Protein 3FDQ (pdb70)

InterPro domains:
  IPR021009 Motility repressor MogR, DNA-binding domain [PF12181] (9-151)
  IPR038245 MogR, DNA-binding domain superfamily [G3DSA:1.20.120.1030] (1-125)

Sequence (280 aa):
SEIRKLLQEIKKQVDNPGNSSTTEIKKMASEAGIDEQTAEEIYHLLTEFYQAVEEHGGIEKYMHSNISWLKIELELLSACYQIAILEDMKVLDISEMLSLNDLRIFPKTPSQLQNTYYKLKKELIQVEDIPKNKPGRKRKSEIRKLLQEIKKQVDNPGNSSTTEIKKMASEAGIDEQTAEEIYHLLTEFYQAVEEHGGIEKYMHSNISWLKIELELLSACYQIAILEDMKVLDISEMLSLNDLRIFPKTPSQLQNTYYKLKKELIQVEDIPKNKPGRKRK

Solvent-accessible surface area: 17222 Å² total; per-residue (Å²): 105,84,2,93,109,0,1,82,39,0,38,133,22,17,86,120,86,47,166,54,2,49,83,78,0,103,130,59,0,61,139,39,66,5,82,70,147,42,0,33,88,2,19,89,19,0,38,81,0,42,106,17,6,120,147,69,55,12,85,69,93,2,71,71,34,96,38,31,11,8,97,24,0,0,59,0,0,29,15,0,0,112,7,0,71,138,41,133,38,142,42,130,64,0,1,72,5,0,0,41,99,50,10,128,3,0,11,12,54,34,72,85,0,44,92,11,18,99,97,24,127,149,136,101,32,98,68,87,72,27,72,76,126,168,132,59,243,178,223,237,107,82,2,92,110,0,1,81,42,0,38,134,23,16,86,121,88,48,166,57,2,48,84,78,0,103,128,58,0,61,137,37,66,6,81,68,148,42,0,34,89,3,19,89,19,0,39,79,0,40,104,17,6,119,147,66,54,12,86,68,94,2,71,71,33,96,37,31,11,7,96,23,0,0,61,0,0,30,15,0,0,112,8,0,70,139,40,132,40,142,42,132,64,0,2,74,5,0,0,44,98,51,12,126,3,0,11,12,56,36,70,84,0,45,93,12,18,98,95,23,126,148,137,103,33,98,67,86,72,29,70,74,129,172,130,59,244,180,221,238

Nearest PDB structures (foldseek):
  3fdq-assembly1_B  TM=1.007E+00  e=2.618E-21  Listeria monocytogenes
  7x9s-assembly3_F  TM=9.821E-01  e=3.877E-17  Listeria monocytogenes
  7x9s-assembly1_B  TM=9.721E-01  e=9.520E-16  Listeria monocytogenes
  7x9s-assembly2_D  TM=9.237E-01  e=1.029E-11  Listeria monocytogenes
  3fdq-assembly1_B  TM=1.007E+00  e=2.618E-21  Listeria monocytogenes

B-factor: mean 32.24, std 8.76, range [19.08, 63.53]

Organism: Listeria monocytogenes serovar 1/2a (strain ATCC BAA-679 / EGD-e) (NCBI:txid169963)

CATH classification: 1.20.120.1030

Foldseek 3Di:
DCLLVLVLLLVVCLVPPDPCSLVVSLVVCVVVVADSVLSVVLSVLLNVVQVVCVVCVHDVSVVPDQWLAALSRVVNLVSQVVSVVVVVDDLLVSLCSCEPNHSCSDPDHSCSSSVVVVCDVVVVDDSHTHGNDDDDDDDD/DCLLVLVLLLVVCLVPPDPCSLVVSLVVCVVVVADSVLSVVLSVLLNVVQVVCVVCVHDVSVVPDQWLAALSRVVNLVSQVVSVVVVVDDLLVSLCSCEPNHSCSDPDHSCSSSVVVVCDVVVVDDSHTHGNDDDDDDDD

Radius of gyration: 25.32 Å; Cα contacts (8 Å, |Δi|>4): 293; chains: 2; bounding box: 40×78×41 Å

Secondary structure (DSSP, 8-state):
--HHHHHHHHHHHHHS--TTHHHHHHHHHHHHT--HHHHHHHHHHHHHHHHHHHHTT-HHHHHTSSEEE-HHHHHHHHHHHHHHHHTT--HHHHHHHHSTTTT-SSSS-HHHHHHHHHHHHTTSS-SS-EE----SPPP-/--HHHHHHHHHHHHHS--TTHHHHHHHHHHHHT--HHHHHHHHHHHHHHHHHHHHTT-HHHHHTSSEEE-HHHHHHHHHHHHHHHHTT--HHHHHHHHSTTTT-SSSS-HHHHHHHHHHHHTTSS-SS-EE----SPPP-

Structure (mmCIF, N/CA/C/O backbone):
data_3FDQ
#
_entry.id   3FDQ
#
_cell.length_a   48.344
_cell.length_b   93.597
_cell.length_c   60.768
_cell.angle_alpha   90.00
_cell.angle_beta   113.41
_cell.angle_gamma   90.00
#
_symmetry.space_group_name_H-M   'P 1 21 1'
#
loop_
_entity.id
_entity.type
_entity.pdbx_description
1 polymer 'Motility gene repressor mogR'
2 polymer "5'-D(*AP*TP*TP*TP*TP*TP*TP*AP*AP*AP*AP*AP*AP*AP*T)-3'"
3 polymer "5'-D(*TP*AP*TP*TP*TP*TP*TP*TP*TP*AP*AP*AP*AP*AP*A)-3'"
4 water water
#
loop_
_atom_site.group_PDB
_atom_site.id
_atom_site.type_symbol
_atom_site.label_atom_id
_atom_site.label_alt_id
_atom_site.label_comp_id
_atom_site.label_asym_id
_atom_site.label_entity_id
_atom_site.label_seq_id
_atom_site.pdbx_PDB_ins_code
_atom_site.Cartn_x
_atom_site.Cartn_y
_atom_site.Cartn_z
_atom_site.occupancy
_atom_site.B_iso_or_equiv
_atom_site.auth_seq_id
_atom_site.auth_comp_id
_atom_site.auth_asym_id
_atom_site.auth_atom_id
_atom_site.pdbx_PDB_model_num
ATOM 1 N N . SER A 1 4 ? -4.032 -10.441 -19.358 1.00 43.69 4 SER A N 1
ATOM 2 C CA . SER A 1 4 ? -5.101 -9.717 -20.104 1.00 43.10 4 SER A CA 1
ATOM 3 C C . SER A 1 4 ? -4.561 -9.061 -21.374 1.00 41.35 4 SER A C 1
ATOM 4 O O . SER A 1 4 ? -3.386 -8.710 -21.457 1.00 42.31 4 SER A O 1
ATOM 7 N N . GLU A 1 5 ? -5.426 -8.911 -22.370 1.00 38.51 5 GLU A N 1
ATOM 8 C CA . GLU A 1 5 ? -5.036 -8.281 -23.621 0.50 34.56 5 GLU A CA 1
ATOM 9 C C . GLU A 1 5 ? -5.762 -6.953 -23.785 1.00 31.72 5 GLU A C 1
ATOM 10 O O . GLU A 1 5 ? -5.911 -6.454 -24.898 1.00 29.44 5 GLU A O 1
ATOM 16 N N . ILE A 1 6 ? -6.200 -6.373 -22.670 1.00 29.48 6 ILE A N 1
ATOM 17 C CA . ILE A 1 6 ? -6.921 -5.111 -22.732 1.00 27.19 6 ILE A CA 1
ATOM 18 C C . ILE A 1 6 ? -6.077 -3.977 -23.305 1.00 25.84 6 ILE A C 1
ATOM 19 O O . ILE A 1 6 ? -6.590 -3.138 -24.042 1.00 24.04 6 ILE A O 1
ATOM 24 N N . ARG A 1 7 ? -4.783 -3.945 -22.992 1.00 25.71 7 ARG A N 1
ATOM 25 C CA . ARG A 1 7 ? -3.940 -2.884 -23.537 1.00 25.47 7 ARG A CA 1
ATOM 26 C C . ARG A 1 7 ? -3.857 -2.964 -25.059 1.00 24.52 7 ARG A C 1
ATOM 27 O O . ARG A 1 7 ? -4.018 -1.959 -25.748 1.00 24.76 7 ARG A O 1
ATOM 35 N N . LYS A 1 8 ? -3.597 -4.152 -25.595 1.00 25.60 8 LYS A N 1
ATOM 36 C CA . LYS A 1 8 ? -3.507 -4.268 -27.045 1.00 25.57 8 LYS A CA 1
ATOM 37 C C . LYS A 1 8 ? -4.855 -3.995 -27.715 1.00 25.36 8 LYS A C 1
ATOM 38 O O . LYS A 1 8 ? -4.896 -3.471 -28.828 1.00 25.13 8 LYS A O 1
ATOM 44 N N . LEU A 1 9 ? -5.955 -4.316 -27.037 1.00 24.16 9 LEU A N 1
ATOM 45 C CA . LEU A 1 9 ? -7.280 -4.034 -27.608 1.00 24.28 9 LEU A CA 1
ATOM 46 C C . LEU A 1 9 ? -7.494 -2.517 -27.700 1.00 23.66 9 LEU A C 1
ATOM 47 O O . LEU A 1 9 ? -7.893 -1.997 -28.740 1.00 23.08 9 LEU A O 1
ATOM 52 N N . LEU A 1 10 ? -7.232 -1.801 -26.610 1.00 24.24 10 LEU A N 1
ATOM 53 C CA . LEU A 1 10 ? -7.402 -0.351 -26.628 1.00 24.27 10 LEU A CA 1
ATOM 54 C C . LEU A 1 10 ? -6.480 0.283 -27.670 1.00 23.65 10 LEU A C 1
ATOM 55 O O . LEU A 1 10 ? -6.861 1.230 -28.369 1.00 22.69 10 LEU A O 1
ATOM 60 N N . GLN A 1 11 ? -5.263 -0.242 -27.771 1.00 24.33 11 GLN A N 1
ATOM 61 C CA . GLN A 1 11 ? -4.304 0.268 -28.743 1.00 24.58 11 GLN A CA 1
ATOM 62 C C . GLN A 1 11 ? -4.869 0.130 -30.155 1.00 24.53 11 GLN A C 1
ATOM 63 O O . GLN A 1 11 ? -4.779 1.058 -30.955 1.00 24.71 11 GLN A O 1
ATOM 69 N N . GLU A 1 12 ? -5.450 -1.029 -30.455 1.00 24.22 12 GLU A N 1
ATOM 70 C CA . GLU A 1 12 ? -6.019 -1.262 -31.783 1.00 25.90 12 GLU A CA 1
ATOM 71 C C . GLU A 1 12 ? -7.258 -0.388 -31.984 1.00 25.17 12 GLU A C 1
ATOM 72 O O . GLU A 1 12 ? -7.507 0.102 -33.083 1.00 23.85 12 GLU A O 1
ATOM 78 N N . ILE A 1 13 ? -8.036 -0.189 -30.924 1.00 24.73 13 ILE A N 1
ATOM 79 C CA . ILE A 1 13 ? -9.211 0.674 -31.043 1.00 25.26 13 ILE A CA 1
ATOM 80 C C . ILE A 1 13 ? -8.757 2.077 -31.470 1.00 25.25 13 ILE A C 1
ATOM 81 O O . ILE A 1 13 ? -9.332 2.670 -32.390 1.00 25.28 13 ILE A O 1
ATOM 86 N N . LYS A 1 14 ? -7.720 2.610 -30.823 1.00 23.92 14 LYS A N 1
ATOM 87 C CA . LYS A 1 14 ? -7.231 3.935 -31.194 1.00 25.07 14 LYS A CA 1
ATOM 88 C C . LYS A 1 14 ? -6.656 3.917 -32.618 1.00 25.15 14 LYS A C 1
ATOM 89 O O . LYS A 1 14 ? -6.846 4.861 -33.381 1.00 26.25 14 LYS A O 1
ATOM 95 N N . LYS A 1 15 ? -5.951 2.846 -32.969 1.00 25.41 15 LYS A N 1
ATOM 96 C CA . LYS A 1 15 ? -5.382 2.735 -34.312 1.00 26.42 15 LYS A CA 1
ATOM 97 C C . LYS A 1 15 ? -6.491 2.877 -35.361 1.00 26.43 15 LYS A C 1
ATOM 98 O O . LYS A 1 15 ? -6.312 3.545 -36.383 1.00 26.18 15 LYS A O 1
ATOM 104 N N . GLN A 1 16 ? -7.639 2.255 -35.094 1.00 25.95 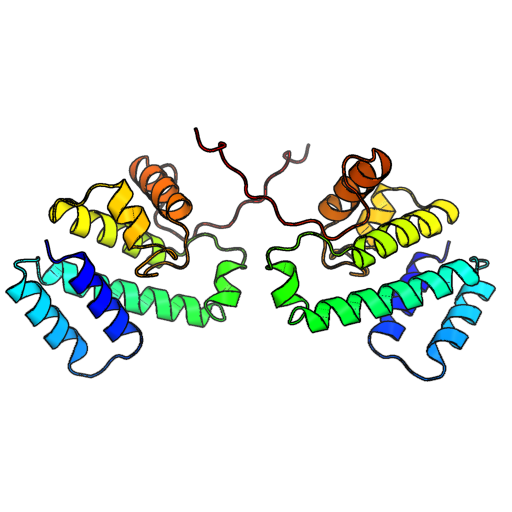16 GLN A N 1
ATOM 105 C CA . GLN A 1 16 ? -8.775 2.311 -36.014 1.00 26.16 16 GLN A CA 1
ATOM 106 C C . GLN A 1 16 ? -9.411 3.698 -36.047 1.00 26.87 16 GLN A C 1
ATOM 107 O O . GLN A 1 16 ? -9.748 4.210 -37.114 1.00 26.85 16 GLN A O 1
ATOM 113 N N . VAL A 1 17 ? -9.582 4.308 -34.878 1.00 26.17 17 VAL A N 1
ATOM 114 C CA . VAL A 1 17 ? -10.152 5.647 -34.814 1.00 27.29 17 VAL A CA 1
ATOM 115 C C . VAL A 1 17 ? -9.282 6.638 -35.580 1.00 28.33 17 VAL A C 1
ATOM 116 O O . VAL A 1 17 ? -9.796 7.561 -36.220 1.00 28.51 17 VAL A O 1
ATOM 120 N N . ASP A 1 18 ? -7.963 6.457 -35.510 1.00 28.79 18 ASP A N 1
ATOM 121 C CA . ASP A 1 18 ? -7.052 7.356 -36.208 1.00 32.66 18 ASP A CA 1
ATOM 122 C C . ASP A 1 18 ? -7.031 7.125 -37.724 1.00 33.13 18 ASP A C 1
ATOM 123 O O . ASP A 1 18 ? -6.573 7.986 -38.480 1.00 35.05 18 ASP A O 1
ATOM 128 N N . ASN A 1 19 ? -7.532 5.973 -38.163 1.00 32.96 19 ASN A N 1
ATOM 129 C CA . ASN A 1 19 ? -7.583 5.633 -39.588 0.50 32.31 19 ASN A CA 1
ATOM 130 C C . ASN A 1 19 ? -8.713 4.618 -39.788 1.00 33.22 19 ASN A C 1
ATOM 131 O O . ASN A 1 19 ? -8.474 3.438 -40.063 1.00 32.66 19 ASN A O 1
ATOM 136 N N . PRO A 1 20 ? -9.966 5.079 -39.657 1.00 31.78 20 PRO A N 1
ATOM 137 C CA . PRO A 1 20 ? -11.173 4.260 -39.797 1.00 32.28 20 PRO A CA 1
ATOM 138 C C . PRO A 1 20 ? -11.522 3.767 -41.196 1.00 32.59 20 PRO A C 1
ATOM 139 O O . PRO A 1 20 ? -11.275 4.448 -42.191 1.00 32.55 20 PRO A O 1
ATOM 143 N N . GLY A 1 21 ? -12.104 2.571 -41.241 1.00 33.25 21 GLY A N 1
ATOM 144 C CA . GLY A 1 21 ? -12.532 1.960 -42.487 1.00 33.53 21 GLY A CA 1
ATOM 145 C C . GLY A 1 21 ? -13.851 1.250 -42.227 1.00 33.31 21 GLY A C 1
ATOM 146 O O . GLY A 1 21 ? -14.288 1.179 -41.077 1.00 31.55 21 GLY A O 1
ATOM 147 N N . ASN A 1 22 ? -14.483 0.716 -43.270 1.00 32.39 22 ASN A N 1
ATOM 148 C CA . ASN A 1 22 ? -15.760 0.025 -43.107 0.50 31.53 22 ASN A CA 1
ATOM 149 C C . ASN A 1 22 ? -15.663 -1.269 -42.303 1.00 31.34 22 ASN A C 1
ATOM 150 O O . ASN A 1 22 ? -16.686 -1.829 -41.910 1.00 31.83 22 ASN A O 1
ATOM 155 N N . SER A 1 23 ? -14.449 -1.753 -42.052 1.00 30.53 23 SER A N 1
ATOM 156 C CA . SER A 1 23 ? -14.294 -2.990 -41.287 1.00 30.35 23 SER A CA 1
ATOM 157 C C . SER A 1 23 ? -13.758 -2.739 -39.875 1.00 29.25 23 SER A C 1
ATOM 158 O O 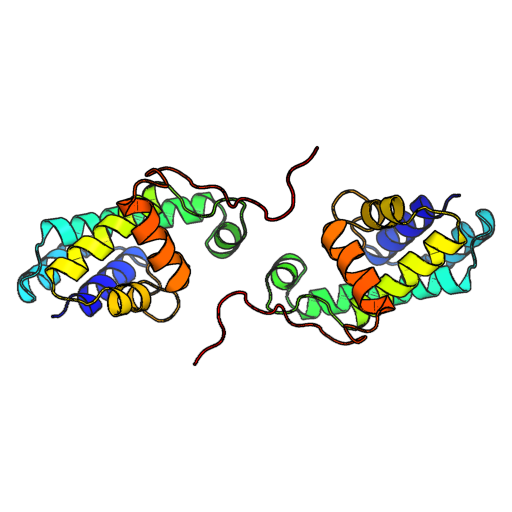. SER A 1 23 ? -13.539 -3.678 -39.106 1.00 29.66 23 SER A O 1
ATOM 161 N N . SER A 1 24 ? -13.561 -1.474 -39.532 1.00 28.58 24 SER A N 1
ATOM 162 C CA . SER A 1 24 ? -13.029 -1.136 -38.214 1.00 27.27 24 SER A CA 1
ATOM 163 C C . SER A 1 24 ? -13.756 -1.780 -37.038 1.00 26.81 24 SER A C 1
ATOM 164 O O . SER A 1 24 ? -13.141 -2.476 -36.234 1.00 24.73 24 SER A O 1
ATOM 167 N N . THR A 1 25 ? -15.067 -1.564 -36.934 1.00 25.98 25 THR A N 1
ATOM 168 C CA . THR A 1 25 ? -15.811 -2.116 -35.809 1.00 25.77 25 THR A CA 1
ATOM 169 C C . THR A 1 25 ? -15.890 -3.626 -35.823 1.00 26.39 25 THR A C 1
ATOM 170 O O . THR A 1 25 ? -15.993 -4.259 -34.780 1.00 27.10 25 THR A O 1
ATOM 174 N N . THR A 1 26 ? -15.847 -4.211 -37.011 1.00 26.60 26 THR A N 1
ATOM 175 C CA . THR A 1 26 ? -15.910 -5.657 -37.113 1.00 29.07 26 THR A CA 1
ATOM 176 C C . THR A 1 26 ? -14.619 -6.262 -36.571 1.00 28.54 26 THR A C 1
ATOM 177 O O . THR A 1 26 ? -14.638 -7.267 -35.849 1.00 28.73 26 THR A O 1
ATOM 181 N N . GLU A 1 27 ? -13.503 -5.633 -36.913 1.00 28.95 27 GLU A N 1
ATOM 182 C CA . GLU A 1 27 ? -12.189 -6.085 -36.468 1.00 29.28 27 GLU A CA 1
ATOM 183 C C . GLU A 1 27 ? -12.056 -5.941 -34.955 1.00 28.80 27 GLU A C 1
ATOM 184 O O . GLU A 1 27 ? -11.486 -6.804 -34.284 1.00 28.75 27 GLU A O 1
ATOM 190 N N . ILE A 1 28 ? -12.595 -4.851 -34.416 1.00 27.55 28 ILE A N 1
ATOM 191 C CA . ILE A 1 28 ? -12.541 -4.621 -32.979 1.00 26.46 28 ILE A CA 1
ATOM 192 C C . ILE A 1 28 ? -13.372 -5.675 -32.245 1.00 27.50 28 ILE A C 1
ATOM 193 O O . ILE A 1 28 ? -12.944 -6.206 -31.216 1.00 26.99 28 ILE A O 1
ATOM 198 N N . LYS A 1 29 ? -14.544 -6.000 -32.785 1.00 26.03 29 LYS A N 1
ATOM 199 C CA . LYS A 1 29 ? -15.402 -7.007 -32.163 1.00 28.49 29 LYS A CA 1
ATOM 200 C C . LYS A 1 29 ? -14.667 -8.341 -32.114 1.00 27.09 29 LYS A C 1
ATOM 201 O O . LYS A 1 29 ? -14.665 -9.031 -31.092 1.00 27.30 29 LYS A O 1
ATOM 207 N N . LYS A 1 30 ? -14.041 -8.694 -33.229 1.00 28.82 30 LYS A N 1
ATOM 208 C CA . LYS A 1 30 ? -13.300 -9.947 -33.335 1.00 30.24 30 LYS A CA 1
ATOM 209 C C . LYS A 1 30 ? -12.161 -10.002 -32.319 1.00 30.06 30 LYS A C 1
ATOM 210 O O . LYS A 1 30 ? -11.998 -10.993 -31.606 1.00 31.15 30 LYS A O 1
ATOM 216 N N . MET A 1 31 ? -11.375 -8.932 -32.251 1.00 29.94 31 MET A N 1
ATOM 217 C CA . MET A 1 31 ? -10.254 -8.882 -31.315 1.00 28.91 31 MET A CA 1
ATOM 218 C C . MET A 1 31 ? -10.733 -9.006 -29.872 1.00 28.97 31 MET A C 1
ATOM 219 O O . MET A 1 31 ? -10.127 -9.709 -29.064 1.00 27.40 31 MET A O 1
ATOM 224 N N . ALA A 1 32 ? -11.826 -8.321 -29.543 1.00 29.06 32 ALA A N 1
ATOM 225 C CA . ALA A 1 32 ? -12.374 -8.389 -28.191 1.00 29.89 32 ALA A CA 1
ATOM 226 C C . ALA A 1 32 ? -12.820 -9.824 -27.896 1.00 29.88 32 ALA A C 1
ATOM 227 O O . ALA A 1 32 ? -12.522 -10.385 -26.837 1.00 30.33 32 ALA A O 1
ATOM 229 N N . SER A 1 33 ? -13.533 -10.420 -28.843 1.00 32.15 33 SER A N 1
ATOM 230 C CA . SER A 1 33 ? -14.021 -11.786 -28.670 1.00 34.45 33 SER A CA 1
ATOM 231 C C . SER A 1 33 ? -12.880 -12.767 -28.402 1.00 35.06 33 SER A C 1
ATOM 232 O O . SER A 1 33 ? -12.929 -13.544 -27.448 1.00 35.11 33 SER A O 1
ATOM 235 N N . GLU A 1 34 ? -11.849 -12.721 -29.234 1.00 36.72 34 GLU A N 1
ATOM 236 C CA . GLU A 1 34 ? -10.717 -13.628 -29.078 1.00 38.91 34 GLU A CA 1
ATOM 237 C C . GLU A 1 34 ? -9.977 -13.439 -27.758 1.00 39.03 34 GLU A C 1
ATOM 238 O O . GLU A 1 34 ? -9.300 -14.353 -27.281 1.00 38.74 34 GLU A O 1
ATOM 244 N N . ALA A 1 35 ? -10.113 -12.257 -27.165 1.00 37.16 35 ALA A N 1
ATOM 245 C CA . ALA A 1 35 ? -9.460 -11.958 -25.897 1.00 37.39 35 ALA A CA 1
ATOM 246 C C . ALA A 1 35 ? -10.396 -12.198 -24.716 1.00 36.56 35 ALA A C 1
ATOM 247 O O . ALA A 1 35 ? -9.992 -12.075 -23.560 1.00 36.83 35 ALA A O 1
ATOM 249 N N . GLY A 1 36 ? -11.649 -12.534 -25.007 1.00 35.30 36 GLY A N 1
ATOM 250 C CA . GLY A 1 36 ? -12.607 -12.762 -23.942 1.00 34.81 36 GLY A CA 1
ATOM 251 C C . GLY A 1 36 ? -13.040 -11.467 -23.272 1.00 34.10 36 GLY A C 1
ATOM 252 O O . GLY A 1 36 ? -13.545 -11.474 -22.148 1.00 35.75 36 GLY A O 1
ATOM 253 N N . ILE A 1 37 ? -12.840 -10.347 -23.957 1.00 31.73 37 ILE A N 1
ATOM 254 C CA . ILE A 1 37 ? -13.226 -9.045 -23.414 1.00 31.16 37 ILE A CA 1
ATOM 255 C C . ILE A 1 37 ? -14.612 -8.701 -23.932 1.00 31.29 37 ILE A C 1
ATOM 256 O O . ILE A 1 37 ? -14.928 -8.966 -25.097 1.00 30.81 37 ILE A O 1
ATOM 261 N N . ASP A 1 38 ? -15.433 -8.119 -23.066 1.00 30.98 38 ASP A N 1
ATOM 262 C CA . ASP A 1 38 ? -16.800 -7.766 -23.432 1.00 32.93 38 ASP A CA 1
ATOM 263 C C . ASP A 1 38 ? -16.839 -6.945 -24.714 1.00 30.99 38 ASP A C 1
ATOM 264 O O . ASP A 1 38 ? -16.271 -5.853 -24.787 1.00 29.82 38 ASP A O 1
ATOM 269 N N . GLU A 1 39 ? -17.520 -7.475 -25.723 1.00 28.98 39 GLU A N 1
ATOM 270 C CA . GLU A 1 39 ? -17.611 -6.802 -27.016 1.00 28.10 39 GLU A CA 1
ATOM 271 C C . GLU A 1 39 ? -18.356 -5.477 -26.994 1.00 28.41 39 GLU A C 1
ATOM 272 O O . GLU A 1 39 ? -17.958 -4.525 -27.669 1.00 27.28 39 GLU A O 1
ATOM 278 N N . GLN A 1 40 ? -19.448 -5.416 -26.236 1.00 28.06 40 GLN A N 1
ATOM 279 C CA . GLN A 1 40 ? -20.235 -4.192 -26.180 1.00 29.71 40 GLN A CA 1
ATOM 280 C C . GLN A 1 40 ? -19.444 -3.013 -25.616 1.00 28.82 40 GLN A C 1
ATOM 281 O O . GLN A 1 40 ? -19.475 -1.916 -26.178 1.00 26.30 40 GLN A O 1
ATOM 287 N N . THR A 1 41 ? -18.738 -3.233 -24.510 1.00 28.66 41 THR A N 1
ATOM 288 C CA . THR A 1 41 ? -17.959 -2.155 -23.908 1.00 29.25 41 THR A CA 1
ATOM 289 C C . THR A 1 41 ? -16.785 -1.757 -24.811 1.00 27.69 41 THR A C 1
ATOM 290 O O . THR A 1 41 ? -16.390 -0.591 -24.850 1.00 25.05 41 THR A O 1
ATOM 294 N N . ALA A 1 42 ? -16.241 -2.725 -25.549 1.00 26.50 42 ALA A N 1
ATOM 295 C CA . ALA A 1 42 ? -15.148 -2.445 -26.474 1.00 26.70 42 ALA A CA 1
ATOM 296 C C . ALA A 1 42 ? -15.651 -1.512 -27.576 1.00 25.50 42 ALA A C 1
ATOM 297 O O . ALA A 1 42 ? -15.007 -0.516 -27.903 1.00 23.74 42 ALA A O 1
ATOM 299 N N . GLU A 1 43 ? -16.818 -1.819 -28.140 1.00 24.05 43 GLU A N 1
ATOM 300 C CA . GLU A 1 43 ? -17.361 -0.981 -29.202 1.00 24.29 43 GLU A CA 1
ATOM 301 C C . GLU A 1 43 ? -17.760 0.390 -28.652 1.00 24.64 43 GLU A C 1
ATOM 302 O O . GLU A 1 43 ? -17.582 1.401 -29.319 1.00 24.37 43 GLU A O 1
ATOM 308 N N . GLU A 1 44 ? -18.301 0.421 -27.437 1.00 26.79 44 GLU A N 1
ATOM 309 C CA . GLU A 1 44 ? -18.699 1.696 -26.836 1.00 25.97 44 GLU A CA 1
ATOM 310 C C . GLU A 1 44 ? -17.492 2.631 -26.774 1.00 26.37 44 GLU A C 1
ATOM 311 O O . GLU A 1 44 ? -17.592 3.818 -27.085 1.00 25.42 44 GLU A O 1
ATOM 317 N N . ILE A 1 45 ? -16.351 2.087 -26.370 1.00 24.14 45 ILE A N 1
ATOM 318 C CA . ILE A 1 45 ? -15.130 2.880 -26.287 1.00 24.43 45 ILE A CA 1
ATOM 319 C C . ILE A 1 45 ? -14.715 3.384 -27.667 1.00 22.49 45 ILE A C 1
ATOM 320 O O . ILE A 1 45 ? -14.334 4.540 -27.817 1.00 23.56 45 ILE A O 1
ATOM 325 N N . TYR A 1 46 ? -14.817 2.535 -28.686 1.00 23.39 46 TYR A N 1
ATOM 326 C CA . TYR A 1 46 ? -14.472 2.959 -30.043 1.00 23.40 46 TYR A CA 1
ATOM 327 C C . TYR A 1 46 ? -15.319 4.158 -30.443 1.00 23.99 46 TYR A C 1
ATOM 328 O O . TYR A 1 46 ? -14.830 5.123 -31.019 1.00 23.76 46 TYR A O 1
ATOM 337 N N . HIS A 1 47 ? -16.609 4.104 -30.134 1.00 23.38 47 HIS A N 1
ATOM 338 C CA . HIS A 1 47 ? -17.481 5.200 -30.508 1.00 23.76 47 HIS A CA 1
ATOM 339 C C . HIS A 1 47 ? -17.260 6.449 -29.658 1.00 23.04 47 HIS A C 1
ATOM 340 O O . HIS A 1 47 ? -17.321 7.565 -30.172 1.00 23.07 47 HIS A O 1
ATOM 347 N N . LEU A 1 48 ? -16.981 6.271 -28.371 1.00 23.25 48 LEU A N 1
ATOM 348 C CA . LEU A 1 48 ? -16.721 7.429 -27.519 1.00 23.25 48 LEU A CA 1
ATOM 349 C C . LEU A 1 48 ? -15.415 8.084 -27.963 1.00 24.22 48 LEU A C 1
ATOM 350 O O . LEU A 1 48 ? -15.317 9.310 -28.017 1.00 23.38 48 LEU A O 1
ATOM 355 N N . LEU A 1 49 ? -14.415 7.263 -28.285 1.00 23.60 49 LEU A N 1
ATOM 356 C CA . LEU A 1 49 ? -13.119 7.797 -28.716 1.00 23.03 49 LEU A CA 1
ATOM 357 C C . LEU A 1 49 ? -13.275 8.562 -30.028 1.00 25.13 49 LEU A C 1
ATOM 358 O O . LEU A 1 49 ? -12.686 9.626 -30.211 1.00 24.74 49 LEU A O 1
ATOM 363 N N . THR A 1 50 ? -14.079 8.022 -30.939 1.00 25.54 50 THR A N 1
ATOM 364 C CA . THR A 1 50 ? -14.300 8.676 -32.223 1.00 25.66 50 THR A CA 1
ATOM 365 C C . THR A 1 50 ? -14.876 10.076 -32.002 1.00 26.07 50 THR A C 1
ATOM 366 O O . THR A 1 50 ? -14.428 11.049 -32.611 1.00 26.58 50 THR A O 1
ATOM 370 N N . GLU A 1 51 ? -15.870 10.169 -31.126 1.00 25.37 51 GLU A N 1
ATOM 371 C CA . GLU A 1 51 ? -16.500 11.449 -30.817 1.00 27.85 51 GLU A CA 1
ATOM 372 C C . GLU A 1 51 ? -15.502 12.409 -30.188 1.00 27.46 51 GLU A C 1
ATOM 373 O O . GLU A 1 51 ? -15.432 13.577 -30.553 1.00 26.12 51 GLU A O 1
ATOM 379 N N . PHE A 1 52 ? -14.747 11.913 -29.216 1.00 28.19 52 PHE A N 1
ATOM 380 C CA . PHE A 1 52 ? -13.762 12.751 -28.551 1.00 28.56 52 PHE A CA 1
ATOM 381 C C . PHE A 1 52 ? -12.788 13.358 -29.563 1.00 29.31 52 PHE A C 1
ATOM 382 O O . PHE A 1 52 ? -12.536 14.567 -29.545 1.00 30.66 52 PHE A O 1
ATOM 390 N N . TYR A 1 53 ? -12.248 12.537 -30.457 1.00 29.34 53 TYR A N 1
ATOM 391 C CA . TYR A 1 53 ? -11.311 13.058 -31.445 1.00 30.53 53 TYR A CA 1
ATOM 392 C C . TYR A 1 53 ? -11.990 14.009 -32.432 1.00 32.26 53 TYR A C 1
ATOM 393 O O . TYR A 1 53 ? -11.359 14.939 -32.939 1.00 31.47 53 TYR A O 1
ATOM 402 N N . GLN A 1 54 ? -13.277 13.796 -32.692 1.00 31.87 54 GLN A N 1
ATOM 403 C CA . GLN A 1 54 ? -14.000 14.688 -33.587 0.50 34.05 54 GLN A CA 1
ATOM 404 C C . GLN A 1 54 ? -14.147 16.027 -32.868 1.00 35.09 54 GLN A C 1
ATOM 405 O O . GLN A 1 54 ? -13.991 17.088 -33.475 1.00 35.83 54 GLN A O 1
ATOM 411 N N . ALA A 1 55 ? -14.436 15.972 -31.568 1.00 35.29 55 ALA A N 1
ATOM 412 C CA . ALA A 1 55 ? -14.594 17.181 -30.765 1.00 35.94 55 ALA A CA 1
ATOM 413 C C . ALA A 1 55 ? -13.283 17.960 -30.723 1.00 37.55 55 ALA A C 1
ATOM 414 O O . ALA A 1 55 ? -13.275 19.184 -30.856 1.00 38.29 55 ALA A O 1
ATOM 416 N N . VAL A 1 56 ? -12.174 17.253 -30.534 1.00 36.65 56 VAL A N 1
ATOM 417 C CA . VAL A 1 56 ? -10.873 17.909 -30.503 1.00 39.22 56 VAL A CA 1
ATOM 418 C C . VAL A 1 56 ? -10.658 18.694 -31.798 1.00 41.76 56 VAL A C 1
ATOM 419 O O . VAL A 1 56 ? -10.240 19.853 -31.771 1.00 41.37 56 VAL A O 1
ATOM 423 N N . GLU A 1 57 ? -10.950 18.065 -32.933 1.00 43.81 57 GLU A N 1
ATOM 424 C CA . GLU A 1 57 ? -10.780 18.732 -34.222 1.00 47.25 57 GLU A CA 1
ATOM 425 C C . GLU A 1 57 ? -11.662 19.970 -34.343 1.00 49.05 57 GLU A C 1
ATOM 426 O O . GLU A 1 57 ? -11.284 20.949 -34.986 1.00 49.79 57 GLU A O 1
ATOM 432 N N . GLU A 1 58 ? -12.837 19.923 -33.727 1.00 50.57 58 GLU A N 1
ATOM 433 C CA . GLU A 1 58 ? -13.757 21.053 -33.769 1.00 52.30 58 GLU A CA 1
ATOM 434 C C . GLU A 1 58 ? -13.228 22.163 -32.873 1.00 53.00 58 GLU A C 1
ATOM 435 O O . GLU A 1 58 ? -13.675 23.306 -32.956 1.00 53.68 58 G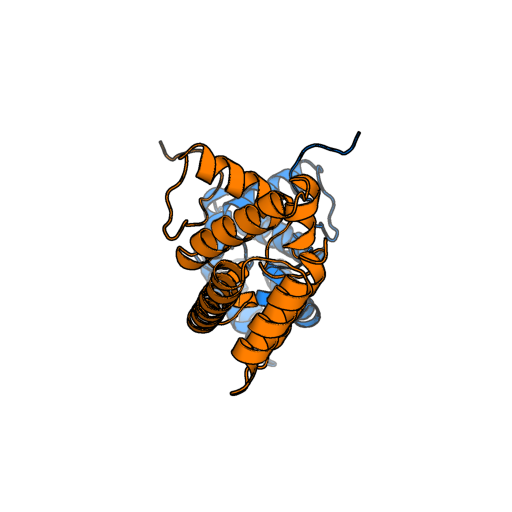LU A O 1
ATOM 441 N N . HIS A 1 59 ? -12.273 21.813 -32.017 1.00 52.80 59 HIS A N 1
ATOM 442 C CA . HIS A 1 59 ? -11.666 22.769 -31.102 1.00 53.14 59 HIS A CA 1
ATOM 443 C C . HIS A 1 59 ? -10.307 23.240 -31.607 1.00 53.36 59 HIS A C 1
ATOM 444 O O . HIS A 1 59 ? -9.478 23.721 -30.833 1.00 53.63 59 HIS A O 1
ATOM 451 N N . GLY A 1 60 ? -10.083 23.087 -32.909 1.00 53.36 60 GLY A N 1
ATOM 452 C CA . GLY A 1 60 ? -8.836 23.529 -33.508 1.00 53.47 60 GLY A CA 1
ATOM 453 C C . GLY A 1 60 ? -7.696 22.533 -33.599 1.00 52.99 60 GLY A C 1
ATOM 454 O O . GLY A 1 60 ? -6.642 22.860 -34.138 1.00 53.38 60 GLY A O 1
ATOM 455 N N . GLY A 1 61 ? -7.888 21.324 -33.082 1.00 52.97 61 GLY A N 1
ATOM 456 C CA . GLY A 1 61 ? -6.822 20.338 -33.140 1.00 52.12 61 GLY A CA 1
ATOM 457 C C . GLY A 1 61 ? -6.252 20.023 -31.771 1.00 51.77 61 GLY A C 1
ATOM 458 O O . GLY A 1 61 ? -6.474 20.763 -30.817 1.00 51.97 61 GLY A O 1
ATOM 459 N N . ILE A 1 62 ? -5.505 18.928 -31.678 1.00 51.59 62 ILE A N 1
ATOM 460 C CA . ILE A 1 62 ? -4.922 18.498 -30.412 1.00 51.68 62 ILE A CA 1
ATOM 461 C C . ILE A 1 62 ? -4.043 19.534 -29.713 1.00 52.45 62 ILE A C 1
ATOM 462 O O . ILE A 1 62 ? -4.122 19.699 -28.493 1.00 51.43 62 ILE A O 1
ATOM 467 N N . GLU A 1 63 ? -3.200 20.224 -30.475 1.00 53.05 63 GLU A N 1
ATOM 468 C CA . GLU A 1 63 ? -2.320 21.228 -29.886 1.00 54.23 63 GLU A CA 1
ATOM 469 C C . GLU A 1 63 ? -3.142 22.415 -29.400 1.00 53.27 63 GLU A C 1
ATOM 470 O O . GLU A 1 63 ? -2.970 22.886 -28.278 1.00 53.15 63 GLU A O 1
ATOM 476 N N . LYS A 1 64 ? -4.043 22.889 -30.251 1.00 53.07 64 LYS A N 1
ATOM 477 C CA . LYS A 1 64 ? -4.898 24.015 -29.902 1.00 52.47 64 LYS A CA 1
ATOM 478 C C . LYS A 1 64 ? -5.753 23.682 -28.679 1.00 51.07 64 LYS A C 1
ATOM 479 O O . LYS A 1 64 ? -6.008 24.542 -27.835 1.00 50.83 64 LYS A O 1
ATOM 485 N N . TYR A 1 65 ? -6.189 22.427 -28.586 1.00 48.81 65 TYR A N 1
ATOM 486 C CA . TYR A 1 65 ? -7.026 21.985 -27.473 1.00 46.68 65 TYR A CA 1
ATOM 487 C C . TYR A 1 65 ? -6.287 21.830 -26.146 1.00 46.76 65 TYR A C 1
ATOM 488 O O . TYR A 1 65 ? -6.787 22.246 -25.103 1.00 46.43 65 TYR A O 1
ATOM 497 N N . MET A 1 66 ? -5.103 21.226 -26.179 1.00 47.41 66 MET A N 1
ATOM 498 C CA . MET A 1 66 ? -4.325 21.018 -24.958 1.00 48.21 66 MET A CA 1
ATOM 499 C C . MET A 1 66 ? -3.981 22.321 -24.247 1.00 49.60 66 MET A C 1
ATOM 500 O O . MET A 1 66 ? -3.672 22.323 -23.057 1.00 49.29 66 MET A O 1
ATOM 505 N N . HIS A 1 67 ? -4.044 23.425 -24.980 1.00 50.92 67 HIS A N 1
ATOM 506 C CA . HIS A 1 67 ? -3.702 24.729 -24.427 1.00 53.08 67 HIS A CA 1
ATOM 507 C C . HIS A 1 67 ? -4.883 25.683 -24.323 1.00 53.08 67 HIS A C 1
ATOM 508 O O . HIS A 1 67 ? -4.739 26.808 -23.840 1.00 53.99 67 HIS A O 1
ATOM 515 N N . SER A 1 68 ? -6.050 25.236 -24.775 1.00 51.69 68 SER A N 1
ATOM 516 C CA . SER A 1 68 ? -7.251 26.058 -24.713 1.00 50.32 68 SER A CA 1
ATOM 517 C C . SER A 1 68 ? -7.629 26.239 -23.250 1.00 49.70 68 SER A C 1
ATOM 518 O O . SER A 1 68 ? -6.898 25.807 -22.359 1.00 48.91 68 SER A O 1
ATOM 521 N N . ASN A 1 69 ? -8.777 26.862 -23.004 1.00 48.96 69 ASN A N 1
ATOM 522 C CA . ASN A 1 69 ? -9.233 27.102 -21.640 1.00 48.32 69 ASN A CA 1
ATOM 523 C C . ASN A 1 69 ? -10.096 25.963 -21.103 1.00 46.03 69 ASN A C 1
ATOM 524 O O . ASN A 1 69 ? -10.680 26.070 -20.025 1.00 45.75 69 ASN A O 1
ATOM 529 N N . ILE A 1 70 ? -10.174 24.875 -21.862 1.00 43.59 70 ILE A N 1
ATOM 530 C CA . ILE A 1 70 ? -10.957 23.713 -21.460 1.00 40.20 70 ILE A CA 1
ATOM 531 C C . ILE A 1 70 ? -10.010 22.628 -20.965 1.00 38.19 70 ILE A C 1
ATOM 532 O O . ILE A 1 70 ? -9.098 22.220 -21.682 1.00 36.56 70 ILE A O 1
ATOM 537 N N . SER A 1 71 ? -10.229 22.175 -19.736 1.00 35.63 71 SER A N 1
ATOM 538 C CA . SER A 1 71 ? -9.393 21.142 -19.139 1.00 35.29 71 SER A CA 1
ATOM 539 C C . SER A 1 71 ? -9.833 19.756 -19.616 1.00 33.03 71 SER A C 1
ATOM 540 O O . SER A 1 71 ? -9.003 18.921 -19.989 1.00 32.53 71 SER A O 1
ATOM 543 N N . TRP A 1 72 ? -11.143 19.529 -19.593 1.00 30.72 72 TRP A N 1
ATOM 544 C CA . TRP A 1 72 ? -11.733 18.266 -20.023 1.00 30.70 72 TRP A CA 1
ATOM 545 C C . TRP A 1 72 ? -13.039 18.534 -20.757 1.00 30.57 72 TRP A C 1
ATOM 546 O O . TRP A 1 72 ? -13.772 19.452 -20.411 1.00 30.95 72 TRP A O 1
ATOM 557 N N . LEU A 1 73 ? -13.322 17.723 -21.769 1.00 29.64 73 LEU A N 1
ATOM 558 C CA . LEU A 1 73 ? -14.568 17.844 -22.512 1.00 29.50 73 LEU A CA 1
ATOM 559 C C . LEU A 1 73 ? -15.528 16.818 -21.917 1.00 29.42 73 LEU A C 1
ATOM 560 O O . LEU A 1 73 ? -15.098 15.794 -21.380 1.00 28.91 73 LEU A O 1
ATOM 565 N N . LYS A 1 74 ? -16.827 17.083 -21.997 1.00 28.61 74 LYS A N 1
ATOM 566 C CA . LYS A 1 74 ? -17.795 16.141 -21.457 1.00 27.96 74 LYS A CA 1
ATOM 567 C C . LYS A 1 74 ? -17.576 14.737 -22.032 1.00 27.22 74 LYS A C 1
ATOM 568 O O . LYS A 1 74 ? -17.525 13.755 -21.291 1.00 26.72 74 LYS A O 1
ATOM 574 N N . ILE A 1 75 ? -17.429 14.641 -23.346 1.00 26.92 75 ILE A N 1
ATOM 575 C CA . ILE A 1 75 ? -17.228 13.336 -23.974 1.00 26.53 75 ILE A CA 1
ATOM 576 C C . ILE A 1 75 ? -15.917 12.702 -23.506 1.00 25.83 75 ILE A C 1
ATOM 577 O O . ILE A 1 75 ? -15.819 11.480 -23.377 1.00 25.57 75 ILE A O 1
ATOM 582 N N . GLU A 1 76 ? -14.923 13.539 -23.224 1.00 25.63 76 GLU A N 1
ATOM 583 C CA . GLU A 1 76 ? -13.622 13.050 -22.765 1.00 24.53 76 GLU A CA 1
ATOM 584 C C . GLU A 1 76 ? -13.768 12.393 -21.388 1.00 24.74 76 GLU A C 1
ATOM 585 O O . GLU A 1 76 ? -13.128 11.384 -21.108 1.00 23.60 76 GLU A O 1
ATOM 591 N N . LEU A 1 77 ? -14.624 12.952 -20.530 1.00 23.97 77 LEU A N 1
ATOM 592 C CA . LEU A 1 77 ? -14.837 12.364 -19.208 1.00 25.24 77 LEU A CA 1
ATOM 593 C C . LEU A 1 77 ? -15.644 11.074 -19.327 1.00 24.89 77 LEU A C 1
ATOM 594 O O . LEU A 1 77 ? -15.436 10.124 -18.564 1.00 25.57 77 LEU A O 1
ATOM 599 N N . GLU A 1 78 ? -16.578 11.038 -20.274 1.00 24.81 78 GLU A N 1
ATOM 600 C CA . GLU A 1 78 ? -17.362 9.826 -20.482 1.00 25.08 78 GLU A CA 1
ATOM 601 C C . GLU A 1 78 ? -16.382 8.726 -20.904 1.00 24.47 78 GLU A C 1
ATOM 602 O O . GLU A 1 78 ? -16.448 7.593 -20.422 1.00 24.70 78 GLU A O 1
ATOM 608 N N . LEU A 1 79 ? -15.466 9.079 -21.799 1.00 24.48 79 LEU A N 1
ATOM 609 C CA . LEU A 1 79 ? -14.461 8.132 -22.288 1.00 24.30 79 LEU A CA 1
ATOM 610 C C . LEU A 1 79 ? -13.570 7.675 -21.133 1.00 23.69 79 LEU A C 1
ATOM 611 O O . LEU A 1 79 ? -13.275 6.484 -20.993 1.00 23.31 79 LEU A O 1
ATOM 616 N N . LEU A 1 80 ? -13.164 8.620 -20.290 1.00 24.88 80 LEU A N 1
ATOM 617 C CA . LEU A 1 80 ? -12.319 8.303 -19.151 1.00 25.18 80 LEU A CA 1
ATOM 618 C C . LEU A 1 80 ? -12.974 7.239 -18.272 1.00 25.15 80 LEU A C 1
ATOM 619 O O . LEU A 1 80 ? -12.351 6.234 -17.931 1.00 23.20 80 LEU A O 1
ATOM 624 N N . SER A 1 81 ? -14.236 7.454 -17.912 1.00 26.28 81 SER A N 1
ATOM 625 C CA . SER A 1 81 ? -14.943 6.502 -17.065 1.00 26.97 81 SER A CA 1
ATOM 626 C C . SER A 1 81 ? -15.055 5.122 -17.712 1.00 26.71 81 SER A C 1
ATOM 627 O O . SER A 1 81 ? -14.869 4.104 -17.049 1.00 26.17 81 SER A O 1
ATOM 630 N N . ALA A 1 82 ? -15.352 5.091 -19.006 1.00 25.88 82 ALA A N 1
ATOM 631 C CA . ALA A 1 82 ? -15.477 3.821 -19.717 1.00 25.64 82 ALA A CA 1
ATOM 632 C C . ALA A 1 82 ? -14.133 3.088 -19.783 1.00 25.16 82 ALA A C 1
ATOM 633 O O . ALA A 1 82 ? -14.074 1.866 -19.628 1.00 25.60 82 ALA A O 1
ATOM 635 N N . CYS A 1 83 ? -13.056 3.831 -20.017 1.00 24.35 83 CYS A N 1
ATOM 636 C CA . CYS A 1 83 ? -11.738 3.213 -20.100 1.00 24.63 83 CYS A CA 1
ATOM 637 C C . CYS A 1 83 ? -11.285 2.631 -18.768 1.00 23.86 83 CYS A C 1
ATOM 638 O O . CYS A 1 83 ? -10.812 1.500 -18.718 1.00 24.18 83 CYS A O 1
ATOM 641 N N . TYR A 1 84 ? -11.416 3.387 -17.681 1.00 23.27 84 TYR A N 1
ATOM 642 C CA . TYR A 1 84 ? -11.023 2.831 -16.389 1.00 21.80 84 TYR A CA 1
ATOM 643 C C . TYR A 1 84 ? -11.892 1.619 -16.045 1.00 23.66 84 TYR A C 1
ATOM 644 O O . TYR A 1 84 ? -11.396 0.600 -15.568 1.00 22.01 84 TYR A O 1
ATOM 653 N N . GLN A 1 85 ? -13.193 1.724 -16.290 1.00 23.84 85 GLN A N 1
ATOM 654 C CA . GLN A 1 85 ? -14.082 0.613 -15.974 0.50 23.78 85 GLN A CA 1
ATOM 655 C C . GLN A 1 85 ? -13.732 -0.687 -16.695 1.00 25.32 85 GLN A C 1
ATOM 656 O O . GLN A 1 85 ? -13.663 -1.742 -16.064 1.00 24.74 85 GLN A O 1
ATOM 662 N N . ILE A 1 86 ? -13.498 -0.625 -18.003 1.00 23.64 86 ILE A N 1
ATOM 663 C CA . ILE A 1 86 ? -13.187 -1.852 -18.735 1.00 24.59 86 ILE A CA 1
ATOM 664 C C . ILE A 1 86 ? -11.822 -2.422 -18.327 1.00 25.74 86 ILE A C 1
ATOM 665 O O . ILE A 1 86 ? -11.645 -3.646 -18.247 1.00 25.49 86 ILE A O 1
ATOM 670 N N . ALA A 1 87 ? -10.870 -1.544 -18.033 1.00 24.59 87 ALA A N 1
ATOM 671 C CA . ALA A 1 87 ? -9.538 -1.994 -17.634 1.00 24.36 87 ALA A CA 1
ATOM 672 C C . ALA A 1 87 ? -9.564 -2.624 -16.243 1.00 26.24 87 ALA A C 1
ATOM 673 O O . ALA A 1 87 ? -8.873 -3.611 -15.992 1.00 27.70 87 ALA A O 1
ATOM 675 N N . ILE A 1 88 ? -10.362 -2.057 -15.343 1.00 26.13 88 ILE A N 1
ATOM 676 C CA . ILE A 1 88 ? -10.477 -2.601 -13.992 1.00 28.39 88 ILE A CA 1
ATOM 677 C C . ILE A 1 88 ? -11.125 -3.985 -14.051 1.00 29.85 88 ILE A C 1
ATOM 678 O O . ILE A 1 88 ? -10.722 -4.901 -13.326 1.00 29.16 88 ILE A O 1
ATOM 683 N N . LEU A 1 89 ? -12.127 -4.137 -14.914 1.00 30.80 89 LEU A N 1
ATOM 684 C CA . LEU A 1 89 ? -12.794 -5.427 -15.052 1.00 31.75 89 LEU A CA 1
ATOM 685 C C . LEU A 1 89 ? -11.812 -6.453 -15.597 1.00 31.92 89 LEU A C 1
ATOM 686 O O . LEU A 1 89 ? -11.957 -7.653 -15.352 1.00 32.76 89 LEU A O 1
ATOM 691 N N . GLU A 1 90 ? -10.808 -5.975 -16.329 1.00 31.29 90 GLU A N 1
ATOM 692 C CA . GLU A 1 90 ? -9.781 -6.851 -16.881 1.00 32.73 90 GLU A CA 1
ATOM 693 C C . GLU A 1 90 ? -8.610 -7.002 -15.907 1.00 32.16 90 GLU A C 1
ATOM 694 O O . GLU A 1 90 ? -7.500 -7.367 -16.295 1.00 32.98 90 GLU A O 1
ATOM 700 N N . ASP A 1 91 ? -8.879 -6.704 -14.639 1.00 32.91 91 ASP A N 1
ATOM 701 C CA . ASP A 1 91 ? -7.902 -6.838 -13.562 1.00 33.82 91 ASP A CA 1
ATOM 702 C C . ASP A 1 91 ? -6.669 -5.949 -13.562 1.00 32.05 91 ASP A C 1
ATOM 703 O O . ASP A 1 91 ? -5.663 -6.300 -12.946 1.00 31.90 91 ASP A O 1
ATOM 708 N N . MET A 1 92 ? -6.724 -4.805 -14.234 1.00 29.48 92 MET A N 1
ATOM 709 C CA . MET A 1 92 ? -5.570 -3.917 -14.235 1.00 27.34 92 MET A CA 1
ATOM 710 C C . MET A 1 92 ? -5.574 -3.035 -12.998 1.00 27.05 92 MET A C 1
ATOM 711 O O . MET A 1 92 ? -6.631 -2.630 -12.524 1.00 27.92 92 MET A O 1
ATOM 716 N N . LYS A 1 93 ? -4.385 -2.737 -12.489 1.00 25.20 93 LYS A N 1
ATOM 717 C CA . LYS A 1 93 ? -4.255 -1.890 -11.310 1.00 25.92 93 LYS A CA 1
ATOM 718 C C . LYS A 1 93 ? -4.432 -0.437 -11.730 1.00 25.42 93 LYS A C 1
ATOM 719 O O . LYS A 1 93 ? -4.076 -0.053 -12.843 1.00 24.40 93 LYS A O 1
ATOM 725 N N . VAL A 1 94 ? -4.979 0.373 -10.833 1.00 23.29 94 VAL A N 1
ATOM 726 C CA . VAL A 1 94 ? -5.224 1.774 -11.139 1.00 23.81 94 VAL A CA 1
ATOM 727 C C . VAL A 1 94 ? -4.010 2.522 -11.679 1.00 22.99 94 VAL A C 1
ATOM 728 O O . VAL A 1 94 ? -4.113 3.201 -12.692 1.00 23.61 94 VAL A O 1
ATOM 732 N N . LEU A 1 95 ? -2.865 2.396 -11.013 1.00 23.72 95 LEU A N 1
ATOM 733 C CA . LEU A 1 95 ? -1.652 3.080 -11.456 1.00 24.81 95 LEU A CA 1
ATOM 734 C C . LEU A 1 95 ? -1.298 2.689 -12.894 1.00 23.24 95 LEU A C 1
ATOM 735 O O . LEU A 1 95 ? -0.865 3.523 -13.697 1.00 22.90 95 LEU A O 1
ATOM 740 N N . ASP A 1 96 ? -1.473 1.412 -13.210 1.00 22.62 96 ASP A N 1
ATOM 741 C CA . ASP A 1 96 ? -1.171 0.919 -14.545 1.00 22.56 96 ASP A CA 1
ATOM 742 C C . ASP A 1 96 ? -2.145 1.450 -15.586 1.00 21.85 96 ASP A C 1
ATOM 743 O O . ASP A 1 96 ? -1.763 1.692 -16.723 1.00 21.47 96 ASP A O 1
ATOM 748 N N . ILE A 1 97 ? -3.403 1.635 -15.197 1.00 21.45 97 ILE A N 1
ATOM 749 C CA . ILE A 1 97 ? -4.395 2.155 -16.127 1.00 19.68 97 ILE A CA 1
ATOM 750 C C . ILE A 1 97 ? -4.070 3.602 -16.468 1.00 20.64 97 ILE A C 1
ATOM 751 O O . ILE A 1 97 ? -4.069 3.988 -17.630 1.00 19.08 97 ILE A O 1
ATOM 756 N N . SER A 1 98 ? -3.786 4.404 -15.443 1.00 20.61 98 SER A N 1
ATOM 757 C CA . SER A 1 98 ? -3.457 5.809 -15.654 1.00 20.36 98 SER A CA 1
ATOM 758 C C . SER A 1 98 ? -2.262 5.937 -16.598 1.00 21.61 98 SER A C 1
ATOM 759 O O . SER A 1 98 ? -2.247 6.787 -17.491 1.00 22.74 98 SER A O 1
ATOM 762 N N . GLU A 1 99 ? -1.262 5.084 -16.404 1.00 22.50 99 GLU A N 1
ATOM 763 C CA . GLU A 1 99 ? -0.077 5.098 -17.268 1.00 21.90 99 GLU A CA 1
ATOM 764 C C . GLU A 1 99 ? -0.460 4.712 -18.706 1.00 21.54 99 GLU A C 1
ATOM 765 O O . GLU A 1 99 ? -0.168 5.438 -19.661 1.00 20.32 99 GLU A O 1
ATOM 771 N N . MET A 1 100 ? -1.129 3.572 -18.851 1.00 22.66 100 MET A N 1
ATOM 772 C CA . MET A 1 100 ? -1.547 3.072 -20.167 1.00 22.11 100 MET A CA 1
ATOM 773 C C . MET A 1 100 ? -2.339 4.065 -21.028 1.00 23.20 100 MET A C 1
ATOM 774 O O . MET A 1 100 ? -2.060 4.228 -22.209 1.00 21.96 100 MET A O 1
ATOM 779 N N . LEU A 1 101 ? -3.324 4.734 -20.434 1.00 23.29 101 LEU A N 1
ATOM 780 C CA . LEU A 1 101 ? -4.165 5.672 -21.180 1.00 23.68 101 LEU A CA 1
ATOM 781 C C . LEU A 1 101 ? -3.509 6.996 -21.521 1.00 22.45 101 LEU A C 1
ATOM 782 O O . LEU A 1 101 ? -3.960 7.714 -22.425 1.00 23.55 101 LEU A O 1
ATOM 787 N N . SER A 1 102 ? -2.433 7.303 -20.808 1.00 22.49 102 SER A N 1
ATOM 788 C CA . SER A 1 102 ? -1.732 8.575 -20.944 1.00 23.46 102 SER A CA 1
ATOM 789 C C . SER A 1 102 ? -0.741 8.772 -22.087 1.00 22.27 102 SER A C 1
ATOM 790 O O . SER A 1 102 ? -0.467 7.877 -22.893 1.00 22.03 102 SER A O 1
ATOM 793 N N . LEU A 1 103 ? -0.183 9.977 -22.099 1.00 22.69 103 LEU A N 1
ATOM 794 C CA . LEU A 1 103 ? 0.821 10.396 -23.074 1.00 24.30 103 LEU A CA 1
ATOM 795 C C . LEU A 1 103 ? 2.072 9.509 -22.990 1.00 24.50 103 LEU A C 1
ATOM 796 O O . LEU A 1 103 ? 2.867 9.470 -23.919 1.00 23.92 103 LEU A O 1
ATOM 801 N N . ASN A 1 104 ? 2.243 8.810 -21.871 1.00 23.49 104 ASN A N 1
ATOM 802 C CA . ASN A 1 104 ? 3.403 7.932 -21.687 1.00 23.25 104 ASN A CA 1
ATOM 803 C C . ASN A 1 104 ? 3.272 6.615 -22.458 1.00 24.22 104 ASN A C 1
ATOM 804 O O . ASN A 1 104 ? 4.254 5.876 -22.604 1.00 23.87 104 ASN A O 1
ATOM 809 N N . ASP A 1 105 ? 2.068 6.299 -22.930 1.00 21.60 105 ASP A N 1
ATOM 810 C CA . ASP A 1 105 ? 1.882 5.028 -23.615 1.00 22.87 105 ASP A CA 1
ATOM 811 C C . ASP A 1 105 ? 0.902 5.076 -24.784 1.00 23.82 105 ASP A C 1
ATOM 812 O O . ASP A 1 1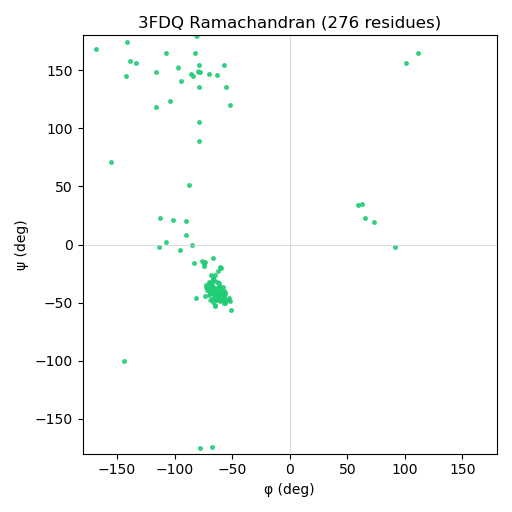05 ? 1.258 5.537 -25.866 1.00 22.64 105 ASP A O 1
ATOM 817 N N . LEU A 1 106 ? -0.335 4.632 -24.576 1.00 22.65 106 LEU A N 1
ATOM 818 C CA . LEU A 1 106 ? -1.299 4.611 -25.678 1.00 23.73 106 LEU A CA 1
ATOM 819 C C . LEU A 1 106 ? -1.746 5.973 -26.180 1.00 24.19 106 LEU A C 1
ATOM 820 O O . LEU A 1 106 ? -2.139 6.107 -27.332 1.00 25.46 106 LEU A O 1
ATOM 825 N N . ARG A 1 107 ? -1.696 6.982 -25.320 1.00 23.68 107 ARG A N 1
ATOM 826 C CA . ARG A 1 107 ? -2.088 8.321 -25.718 1.00 25.54 107 ARG A CA 1
ATOM 827 C C . ARG A 1 107 ? -3.569 8.388 -26.118 1.00 24.77 107 ARG A C 1
ATOM 828 O O . ARG A 1 107 ? -3.945 9.121 -27.029 1.00 26.56 107 ARG A O 1
ATOM 836 N N . ILE A 1 108 ? -4.401 7.604 -25.442 1.00 22.44 108 ILE A N 1
ATOM 837 C CA . ILE A 1 108 ? -5.846 7.639 -25.696 1.00 23.24 108 ILE A CA 1
ATOM 838 C C . ILE A 1 108 ? -6.277 9.078 -25.390 1.00 24.79 108 ILE A C 1
ATOM 839 O O . ILE A 1 108 ? -7.090 9.671 -26.109 1.00 25.81 108 ILE A O 1
ATOM 844 N N . PHE A 1 109 ? -5.702 9.629 -24.322 1.00 24.13 109 PHE A N 1
ATOM 845 C CA . PHE A 1 109 ? -5.95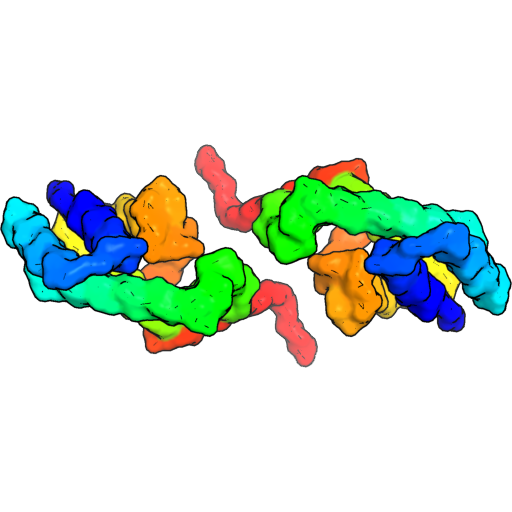7 10.997 -23.867 1.00 23.78 109 PHE A CA 1
ATOM 846 C C . PHE A 1 109 ? -4.677 11.821 -23.969 1.00 24.43 109 PHE A C 1
ATOM 847 O O . PHE A 1 109 ? -3.580 11.287 -23.798 1.00 24.96 109 PHE A O 1
ATOM 855 N N . PRO A 1 110 ? -4.802 13.132 -24.241 1.00 25.62 110 PRO A N 1
ATOM 856 C CA . PRO A 1 110 ? -3.638 14.017 -24.345 1.00 24.43 110 PRO A CA 1
ATOM 857 C C . PRO A 1 110 ? -3.359 14.505 -22.924 1.00 24.11 110 PRO A C 1
ATOM 858 O O . PRO A 1 110 ? -3.227 15.700 -22.662 1.00 23.89 110 PRO A O 1
ATOM 862 N N . LYS A 1 111 ? -3.269 13.546 -22.009 1.00 23.23 111 LYS A N 1
ATOM 863 C CA . LYS A 1 111 ? -3.072 13.832 -20.596 1.00 23.86 111 LYS A CA 1
ATOM 864 C C . LYS A 1 111 ? -1.988 12.969 -19.970 1.00 23.28 111 LYS A C 1
ATOM 865 O O . LYS A 1 111 ? -1.698 11.874 -20.452 1.00 22.95 111 LYS A O 1
ATOM 871 N N . THR A 1 112 ? -1.414 13.468 -18.877 1.00 23.40 112 THR A N 1
ATOM 872 C CA . THR A 1 112 ? -0.388 12.737 -18.132 1.00 22.90 112 THR A CA 1
ATOM 873 C C . THR A 1 112 ? -1.102 11.747 -17.214 1.00 21.80 112 THR A C 1
ATOM 874 O O . THR A 1 112 ? -2.306 11.854 -16.991 1.00 22.06 112 THR A O 1
ATOM 878 N N . PRO A 1 113 ? -0.370 10.766 -16.667 1.00 21.79 113 PRO A N 1
ATOM 879 C CA . PRO A 1 113 ? -1.003 9.793 -15.771 1.00 22.07 113 PRO A CA 1
ATOM 880 C C . PRO A 1 113 ? -1.663 10.470 -14.558 1.00 21.91 113 PRO A C 1
ATOM 881 O O . PRO A 1 113 ? -2.728 10.042 -14.105 1.00 20.91 113 PRO A O 1
ATOM 885 N N . SER A 1 114 ? -1.045 11.533 -14.041 1.00 22.88 114 SER A N 1
ATOM 886 C CA . SER A 1 114 ? -1.616 12.225 -12.883 1.00 24.04 114 SER A CA 1
ATOM 887 C C . SER A 1 114 ? -2.877 13.009 -13.246 1.00 22.87 114 SER A C 1
ATOM 888 O O . SER A 1 114 ? -3.828 13.040 -12.474 1.00 24.27 114 SER A O 1
ATOM 891 N N . GLN A 1 115 ? -2.898 13.652 -14.409 1.00 22.64 115 GLN A N 1
ATOM 892 C CA . GLN A 1 115 ? -4.100 14.378 -14.795 1.00 22.59 115 GLN A CA 1
ATOM 893 C C . GLN A 1 115 ? -5.249 13.385 -14.865 1.00 22.81 115 GLN A C 1
ATOM 894 O O . GLN A 1 115 ? -6.360 13.659 -14.396 1.00 23.15 115 GLN A O 1
ATOM 900 N N . LEU A 1 116 ? -4.972 12.222 -15.455 1.00 22.09 116 LEU A N 1
ATOM 901 C CA . LEU A 1 116 ? -5.976 11.178 -15.586 1.00 21.84 116 LEU A CA 1
ATOM 902 C C . LEU A 1 116 ? -6.417 10.631 -14.229 1.00 23.06 116 LEU A C 1
ATOM 903 O O . LEU A 1 116 ? -7.616 10.590 -13.926 1.00 22.91 116 LEU A O 1
ATOM 908 N N . GLN A 1 117 ? -5.454 10.235 -13.401 1.00 21.20 117 GLN A N 1
ATOM 909 C CA . GLN A 1 117 ? -5.788 9.658 -12.104 1.00 22.00 117 GLN A CA 1
ATOM 910 C C . GLN A 1 117 ? -6.446 10.630 -11.119 1.00 23.36 117 GLN A C 1
ATOM 911 O O . GLN A 1 117 ? -7.395 10.257 -10.428 1.00 24.06 117 GLN A O 1
ATOM 917 N N . ASN A 1 118 ? -5.951 11.863 -11.038 1.00 22.93 118 ASN A N 1
ATOM 918 C CA . ASN A 1 118 ? -6.565 12.828 -10.112 1.00 23.54 118 ASN A CA 1
ATOM 919 C C . ASN A 1 118 ? -8.013 13.083 -10.538 1.00 23.38 118 ASN A C 1
ATOM 920 O O . ASN A 1 118 ? -8.918 13.165 -9.702 1.00 25.16 118 ASN A O 1
ATOM 925 N N . THR A 1 119 ? -8.227 13.205 -11.843 1.00 22.97 119 THR A N 1
ATOM 926 C CA . THR A 1 119 ? -9.558 13.470 -12.373 1.00 23.93 119 THR A CA 1
ATOM 927 C C . THR A 1 119 ? -10.495 12.288 -12.171 1.00 24.55 119 THR A C 1
ATOM 928 O O . THR A 1 119 ? -11.680 12.465 -11.881 1.00 23.98 119 THR A O 1
ATOM 932 N N . TYR A 1 120 ? -9.960 11.082 -12.319 1.00 24.07 120 TYR A N 1
ATOM 933 C CA . TYR A 1 120 ? -10.744 9.869 -12.119 1.00 25.44 120 TYR A CA 1
ATOM 934 C C . TYR A 1 120 ? -11.314 9.871 -10.701 1.00 26.12 120 TYR A C 1
ATOM 935 O O . TYR A 1 120 ? -12.504 9.635 -10.498 1.00 26.82 120 TYR A O 1
ATOM 944 N N . TYR A 1 121 ? -10.469 10.151 -9.714 1.00 25.47 121 TYR A N 1
ATOM 945 C CA . TYR A 1 121 ? -10.963 10.151 -8.348 1.00 27.17 121 TYR A CA 1
ATOM 946 C C . TYR A 1 121 ? -11.900 11.304 -8.012 1.00 27.16 121 TYR A C 1
ATOM 947 O O . TYR A 1 121 ? -12.824 11.132 -7.214 1.00 27.25 121 TYR A O 1
ATOM 956 N N . LYS A 1 122 ? -11.691 12.465 -8.627 1.00 28.74 122 LYS A N 1
ATOM 957 C CA . LYS A 1 122 ? -12.581 13.592 -8.367 1.00 29.97 122 LYS A CA 1
ATOM 958 C C . LYS A 1 122 ? -13.952 13.230 -8.927 1.00 30.60 122 LYS A C 1
ATOM 959 O O . LYS A 1 122 ? -14.984 13.560 -8.345 1.00 31.60 122 LYS A O 1
ATOM 965 N N . LEU A 1 123 ? -13.944 12.537 -10.061 1.00 30.68 123 LEU A N 1
ATOM 966 C CA . LEU A 1 123 ? -15.165 12.106 -10.726 1.00 32.89 123 LEU A CA 1
ATOM 967 C C . LEU A 1 123 ? -15.913 11.105 -9.847 1.00 34.41 123 LEU A C 1
ATOM 968 O O . LEU A 1 123 ? -17.135 11.183 -9.703 1.00 33.79 123 LEU A O 1
ATOM 973 N N . LYS A 1 124 ? -15.175 10.170 -9.253 1.00 33.80 124 LYS A N 1
ATOM 974 C CA . LYS A 1 124 ? -15.773 9.156 -8.385 1.00 37.29 124 LYS A CA 1
ATOM 975 C C . LYS A 1 124 ? -16.297 9.752 -7.081 1.00 39.15 124 LYS A C 1
ATOM 976 O O . LYS A 1 124 ? -17.292 9.278 -6.529 1.00 39.47 124 LYS A O 1
ATOM 982 N N . LYS A 1 125 ? -15.614 10.783 -6.595 1.00 40.58 125 LYS A N 1
ATOM 983 C CA . LYS A 1 125 ? -15.981 11.455 -5.348 1.00 43.70 125 LYS A CA 1
ATOM 984 C C . LYS A 1 125 ? -17.042 12.520 -5.616 1.00 43.90 125 LYS A C 1
ATOM 985 O O . LYS A 1 125 ? -17.502 13.206 -4.700 1.00 44.37 125 LYS A O 1
ATOM 991 N N . GLU A 1 126 ? -17.425 12.641 -6.883 1.00 44.67 126 GLU A N 1
ATOM 992 C CA . GLU A 1 126 ? -18.426 13.605 -7.324 1.00 44.53 126 GLU A CA 1
ATOM 993 C C . GLU A 1 126 ? -18.051 15.051 -7.026 1.00 43.95 126 GLU A C 1
ATOM 994 O O . GLU A 1 126 ? -18.920 15.878 -6.737 1.00 43.01 126 GLU A O 1
ATOM 1000 N N . LEU A 1 127 ? -16.757 15.349 -7.094 1.00 41.85 127 LEU A N 1
ATOM 1001 C CA . LEU A 1 127 ? -16.276 16.704 -6.862 1.00 41.66 127 LEU A CA 1
ATOM 1002 C C . LEU A 1 127 ? -16.428 17.473 -8.166 1.00 41.33 127 LEU A C 1
ATOM 1003 O O . LEU A 1 127 ? -16.368 18.704 -8.196 1.00 41.14 127 LEU A O 1
ATOM 1008 N N . ILE A 1 128 ? -16.613 16.725 -9.249 1.00 40.29 128 ILE A N 1
ATOM 1009 C CA . ILE A 1 128 ? -16.808 17.310 -10.567 1.00 40.49 128 ILE A CA 1
ATOM 1010 C C . ILE A 1 128 ? -17.902 16.517 -11.271 1.00 41.55 128 ILE A C 1
ATOM 1011 O O . ILE A 1 128 ? -18.169 15.365 -10.921 1.00 40.71 128 ILE A O 1
ATOM 1016 N N . GLN A 1 129 ? -18.538 17.133 -12.258 1.00 42.15 129 GLN A N 1
ATOM 1017 C CA . GLN A 1 129 ? -19.614 16.471 -12.981 1.00 44.06 129 GLN A CA 1
ATOM 1018 C C . GLN A 1 129 ? -19.174 16.081 -14.383 1.00 42.77 129 GLN A C 1
ATOM 1019 O O . GLN A 1 129 ? -18.151 16.555 -14.872 1.00 42.17 129 GLN A O 1
ATOM 1025 N N . VAL A 1 130 ? -19.951 15.210 -15.020 1.00 41.79 130 VAL A N 1
ATOM 1026 C CA . VAL A 1 130 ? -19.658 14.784 -16.380 1.00 41.08 130 VAL A CA 1
ATOM 1027 C C . VAL A 1 130 ? -20.147 15.911 -17.287 1.00 40.96 130 VAL A C 1
ATOM 1028 O O . VAL A 1 130 ? -21.299 15.929 -17.725 1.00 40.36 130 VAL A O 1
ATOM 1032 N N . GLU A 1 131 ? -19.253 16.860 -17.539 1.00 39.88 131 GLU A N 1
ATOM 1033 C CA . GLU A 1 131 ? -19.538 18.026 -18.361 0.50 38.80 131 GLU A CA 1
ATOM 1034 C C . GLU A 1 131 ? -18.205 18.697 -18.651 1.00 38.73 131 GLU A C 1
ATOM 1035 O O . GLU A 1 131 ? -17.193 18.353 -18.044 1.00 39.06 131 GLU A O 1
ATOM 1041 N N . ASP A 1 132 ? -18.193 19.644 -19.583 1.00 38.38 132 ASP A N 1
ATOM 1042 C CA . ASP A 1 132 ? -16.959 20.355 -19.895 1.00 39.09 132 ASP A CA 1
ATOM 1043 C C . ASP A 1 132 ? -16.436 20.952 -18.592 1.00 39.61 132 ASP A C 1
ATOM 1044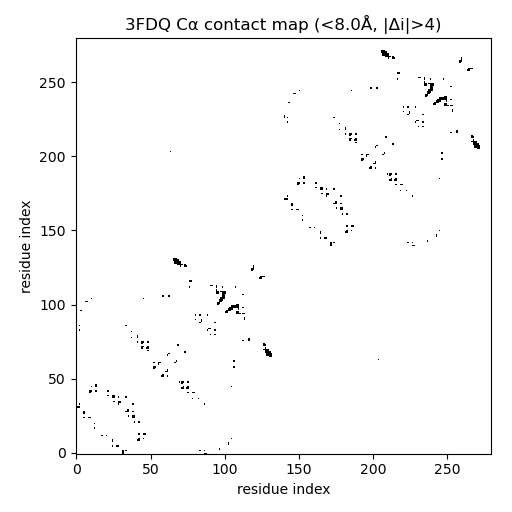 O O . ASP A 1 132 ? -17.210 21.504 -17.808 1.00 38.72 132 ASP A O 1
ATOM 1049 N N . ILE A 1 133 ? -15.134 20.813 -18.356 1.00 39.34 133 ILE A N 1
ATOM 1050 C CA . ILE A 1 133 ? -14.491 21.353 -17.157 1.00 40.70 133 ILE A CA 1
ATOM 1051 C C . ILE A 1 133 ? -13.492 22.414 -17.616 1.00 40.97 133 ILE A C 1
ATOM 1052 O O . ILE A 1 133 ? -12.553 22.119 -18.352 1.00 40.04 133 ILE A O 1
ATOM 1057 N N . PRO A 1 134 ? -13.687 23.671 -17.197 1.00 42.00 134 PRO A N 1
ATOM 1058 C CA . PRO A 1 134 ? -12.758 24.720 -17.612 1.00 42.09 134 PRO A CA 1
ATOM 1059 C C . PRO A 1 134 ? -11.475 24.691 -16.790 1.00 42.25 134 PRO A C 1
ATOM 1060 O O . PRO A 1 134 ? -11.468 24.202 -15.660 1.00 42.79 134 PRO A O 1
ATOM 1064 N N . LYS A 1 135 ? -10.391 25.200 -17.369 1.00 41.69 135 LYS A N 1
ATOM 1065 C CA . LYS A 1 135 ? -9.110 25.266 -16.673 1.00 42.09 135 LYS A CA 1
ATOM 1066 C C . LYS A 1 135 ? -9.182 26.464 -15.735 1.00 40.86 135 LYS A C 1
ATOM 1067 O O . LYS A 1 135 ? -9.113 27.604 -16.184 1.00 42.38 135 LYS A O 1
ATOM 1073 N N . ASN A 1 136 ? -9.330 26.211 -14.441 1.00 39.00 136 ASN A N 1
ATOM 1074 C CA . ASN A 1 136 ? -9.418 27.300 -13.473 1.00 38.41 136 ASN A CA 1
ATOM 1075 C C . ASN A 1 136 ? -8.034 27.860 -13.172 1.00 37.35 136 ASN A C 1
ATOM 1076 O O . ASN A 1 136 ? -7.081 27.111 -12.978 1.00 37.07 136 ASN A O 1
ATOM 1081 N N . LYS A 1 137 ? -7.922 29.181 -13.138 1.00 36.20 137 LYS A N 1
ATOM 1082 C CA . LYS A 1 137 ? -6.634 29.806 -12.870 1.00 36.08 137 LYS A CA 1
ATOM 1083 C C . LYS A 1 137 ? -6.270 29.820 -11.396 1.00 33.35 137 LYS A C 1
ATOM 1084 O O . LYS A 1 137 ? -7.144 29.871 -10.522 1.00 34.62 137 LYS A O 1
ATOM 1090 N N . PRO A 1 138 ? -4.966 29.752 -11.095 1.00 31.77 138 PRO A N 1
ATOM 1091 C CA . PRO A 1 138 ? -4.517 29.764 -9.706 1.00 30.06 138 PRO A CA 1
ATOM 1092 C C . PRO A 1 138 ? -4.574 31.203 -9.202 1.00 29.60 138 PRO A C 1
ATOM 1093 O O . PRO A 1 138 ? -5.057 32.087 -9.913 1.00 29.89 138 PRO A O 1
ATOM 1097 N N . GLY A 1 139 ? -4.097 31.420 -7.981 1.00 27.85 139 GLY A N 1
ATOM 1098 C CA . GLY A 1 139 ? -4.065 32.760 -7.420 1.00 28.76 139 GLY A CA 1
ATOM 1099 C C . GLY A 1 139 ? -5.153 33.135 -6.434 1.00 29.77 139 GLY A C 1
ATOM 1100 O O . GLY A 1 139 ? -6.242 32.552 -6.423 1.00 29.53 139 GLY A O 1
ATOM 1101 N N . ARG A 1 140 ? -4.847 34.122 -5.596 1.00 29.64 140 ARG A N 1
ATOM 1102 C CA . ARG A 1 140 ? -5.794 34.618 -4.607 1.00 32.65 140 ARG A CA 1
ATOM 1103 C C . ARG A 1 140 ? -7.062 35.081 -5.304 1.00 32.95 140 ARG A C 1
ATOM 1104 O O . ARG A 1 140 ? -7.035 35.470 -6.472 1.00 33.78 140 ARG A O 1
ATOM 1112 N N . LYS A 1 141 ? -8.170 35.054 -4.580 1.00 36.29 141 LYS A N 1
ATOM 1113 C CA . LYS A 1 141 ? -9.435 35.520 -5.127 1.00 39.16 141 LYS A CA 1
ATOM 1114 C C . LYS A 1 141 ? -9.469 37.029 -4.901 1.00 41.69 141 LYS A C 1
ATOM 1115 O O . LYS A 1 141 ? -8.929 37.523 -3.913 1.00 42.64 141 LYS A O 1
ATOM 1121 N N . ARG A 1 142 ? -10.092 37.759 -5.818 1.00 45.16 142 ARG A N 1
ATOM 1122 C CA . ARG A 1 142 ? -10.180 39.209 -5.700 1.00 48.67 142 ARG A CA 1
ATOM 1123 C C . ARG A 1 142 ? -10.980 39.593 -4.453 1.00 50.55 142 ARG A C 1
ATOM 1124 O O . ARG A 1 142 ? -11.919 38.893 -4.070 1.00 50.70 142 ARG A O 1
ATOM 1132 N N . LYS A 1 143 ? -10.594 40.699 -3.821 1.00 52.05 143 LYS A N 1
ATOM 1133 C CA . LYS A 1 143 ? -11.264 41.182 -2.615 1.00 54.06 143 LYS A CA 1
ATOM 1134 C C . LYS A 1 143 ? -12.762 41.379 -2.846 1.00 54.77 143 LYS A C 1
ATOM 1135 O O . LYS A 1 143 ? -13.190 41.357 -4.019 1.00 55.36 143 LYS A O 1
ATOM 1141 N N . SER B 1 4 ? 3.986 61.346 -19.449 1.00 44.05 4 SER B N 1
ATOM 1142 C CA . SER B 1 4 ? 5.057 60.623 -20.194 1.00 43.40 4 SER B CA 1
ATOM 1143 C C . SER B 1 4 ? 4.517 59.964 -21.463 1.00 41.55 4 SER B C 1
ATOM 1144 O O . SER B 1 4 ? 3.341 59.610 -21.545 1.00 42.43 4 SER B O 1
ATOM 1147 N N . GLU B 1 5 ? 5.382 59.812 -22.459 1.00 38.78 5 GLU B N 1
ATOM 1148 C CA . GLU B 1 5 ? 4.993 59.179 -23.708 0.50 34.98 5 GLU B CA 1
ATOM 1149 C C . GLU B 1 5 ? 5.721 57.852 -23.870 1.00 32.22 5 GLU B C 1
ATOM 1150 O O . GLU B 1 5 ? 5.870 57.351 -24.982 1.00 30.10 5 GLU B O 1
ATOM 1156 N N . ILE B 1 6 ? 6.158 57.275 -22.754 1.00 29.53 6 ILE B N 1
ATOM 1157 C CA . ILE B 1 6 ? 6.881 56.013 -22.813 1.00 27.89 6 ILE B CA 1
ATOM 1158 C C . ILE B 1 6 ? 6.038 54.877 -23.383 1.00 26.21 6 ILE B C 1
ATOM 1159 O O . ILE B 1 6 ? 6.551 54.037 -24.119 1.00 24.44 6 ILE B O 1
ATOM 1164 N N . ARG B 1 7 ? 4.744 54.845 -23.072 1.00 26.25 7 ARG B N 1
ATOM 1165 C CA . ARG B 1 7 ? 3.901 53.781 -23.614 1.00 25.61 7 ARG B CA 1
ATOM 1166 C C . ARG B 1 7 ? 3.818 53.858 -25.137 1.00 24.53 7 ARG B C 1
ATOM 1167 O O . ARG B 1 7 ? 3.981 52.853 -25.824 1.00 24.44 7 ARG B O 1
ATOM 1175 N N . LYS B 1 8 ? 3.557 55.044 -25.675 1.00 25.16 8 LYS B N 1
ATOM 1176 C CA . LYS B 1 8 ? 3.469 55.158 -27.125 1.00 24.91 8 LYS B CA 1
ATOM 1177 C C . LYS B 1 8 ? 4.816 54.885 -27.794 1.00 24.97 8 LYS B C 1
ATOM 1178 O O . LYS B 1 8 ? 4.856 54.359 -28.905 1.00 25.22 8 LYS B O 1
ATOM 1184 N N . LEU B 1 9 ? 5.916 55.208 -27.117 1.00 23.81 9 LEU B N 1
ATOM 1185 C CA . LEU B 1 9 ? 7.240 54.925 -27.686 1.00 24.26 9 LEU B CA 1
ATOM 1186 C C . LEU B 1 9 ? 7.456 53.409 -27.775 1.00 23.44 9 LEU B C 1
ATOM 1187 O O . LEU B 1 9 ? 7.858 52.886 -28.815 1.00 22.36 9 LEU B O 1
ATOM 1192 N N . LEU B 1 10 ? 7.194 52.696 -26.685 1.00 23.13 10 LEU B N 1
ATOM 1193 C CA . LEU B 1 10 ? 7.366 51.246 -26.701 1.00 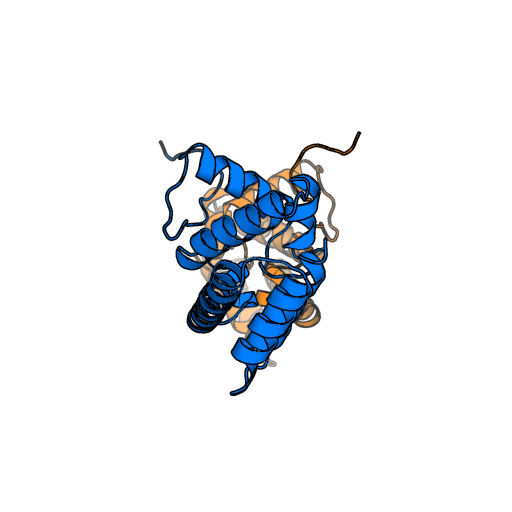23.66 10 LEU B CA 1
ATOM 1194 C C . LEU B 1 10 ? 6.445 50.608 -27.741 1.00 23.19 10 LEU B C 1
ATOM 1195 O O . LEU B 1 10 ? 6.826 49.661 -28.438 1.00 21.43 10 LEU B O 1
ATOM 1200 N N . GLN B 1 11 ? 5.228 51.132 -27.843 1.00 23.32 11 GLN B N 1
ATOM 1201 C CA . GLN B 1 11 ? 4.269 50.618 -28.813 1.00 23.74 11 GLN B CA 1
ATOM 1202 C C . GLN B 1 11 ? 4.835 50.754 -30.226 1.00 24.00 11 GLN B C 1
ATOM 1203 O O . GLN B 1 11 ? 4.747 49.825 -31.024 1.00 22.88 11 GLN B O 1
ATOM 1209 N N . GLU B 1 12 ? 5.413 51.915 -30.528 1.00 23.53 12 GLU B N 1
ATOM 1210 C CA . GLU B 1 12 ? 5.983 52.146 -31.856 1.00 25.28 12 GLU B CA 1
ATOM 1211 C C . GLU B 1 12 ? 7.222 51.272 -32.055 1.00 24.51 12 GLU B C 1
ATOM 1212 O O . GLU B 1 12 ? 7.472 50.780 -33.154 1.00 23.29 12 GLU B O 1
ATOM 1218 N N . ILE B 1 13 ? 8.001 51.076 -30.995 1.00 24.79 13 ILE B N 1
ATOM 1219 C CA . ILE B 1 13 ? 9.176 50.214 -31.112 1.00 24.85 13 ILE B CA 1
ATOM 1220 C C . ILE B 1 13 ? 8.724 48.809 -31.537 1.00 24.83 13 ILE B C 1
ATOM 1221 O O . ILE B 1 13 ? 9.298 48.215 -32.455 1.00 24.84 13 ILE B O 1
ATOM 1226 N N . LYS B 1 14 ? 7.688 48.277 -30.889 1.00 23.85 14 LYS B N 1
ATOM 1227 C CA . LYS B 1 14 ? 7.199 46.949 -31.258 1.00 24.57 14 LYS B CA 1
ATOM 1228 C C . LYS B 1 14 ? 6.625 46.964 -32.680 1.00 25.02 14 LYS B C 1
ATOM 1229 O O . LYS B 1 14 ? 6.816 46.017 -33.441 1.00 25.15 14 LYS B O 1
ATOM 1235 N N . LYS B 1 15 ? 5.919 48.034 -33.035 1.00 25.82 15 LYS B N 1
ATOM 1236 C CA . LYS B 1 15 ? 5.350 48.143 -34.378 1.00 26.81 15 LYS B CA 1
ATOM 1237 C C . LYS B 1 15 ? 6.459 48.000 -35.427 1.00 26.84 15 LYS B C 1
ATOM 1238 O O . LYS B 1 15 ? 6.281 47.332 -36.448 1.00 26.26 15 LYS B O 1
ATOM 1244 N N . GLN B 1 16 ? 7.606 48.624 -35.161 1.00 26.17 16 GLN B N 1
ATOM 1245 C CA . GLN B 1 16 ? 8.742 48.567 -36.080 1.00 26.73 16 GLN B CA 1
ATOM 1246 C C . GLN B 1 16 ? 9.380 47.181 -36.110 1.00 27.21 16 GLN B C 1
ATOM 1247 O O . GLN B 1 16 ? 9.718 46.667 -37.175 1.00 27.86 16 GLN B O 1
ATOM 1253 N N . VAL B 1 17 ? 9.551 46.573 -34.940 1.00 26.47 17 VAL B N 1
ATOM 1254 C CA . VAL B 1 17 ? 10.123 45.234 -34.874 1.00 27.37 17 VAL B CA 1
ATOM 1255 C C . VAL B 1 17 ? 9.253 44.241 -35.638 1.00 28.76 17 VAL B C 1
ATOM 1256 O O . VAL B 1 17 ? 9.767 43.317 -36.276 1.00 29.54 17 VAL B O 1
ATOM 1260 N N . ASP B 1 18 ? 7.934 44.421 -35.567 1.00 29.19 18 ASP B N 1
ATOM 1261 C CA . ASP B 1 18 ? 7.024 43.520 -36.264 1.00 32.89 18 ASP B CA 1
ATOM 1262 C C . ASP B 1 18 ? 7.003 43.747 -37.781 1.00 33.43 18 ASP B C 1
ATOM 1263 O O . ASP B 1 18 ? 6.546 42.884 -38.535 1.00 35.08 18 ASP B O 1
ATOM 1268 N N . ASN B 1 19 ? 7.504 44.898 -38.222 1.00 32.70 19 ASN B N 1
ATOM 1269 C CA . ASN B 1 19 ? 7.554 45.236 -39.648 0.50 32.24 19 ASN B CA 1
ATOM 1270 C C . ASN B 1 19 ? 8.682 46.251 -39.850 1.00 32.72 19 ASN B C 1
ATOM 1271 O O . ASN B 1 19 ? 8.442 47.431 -40.127 1.00 31.74 19 ASN B O 1
ATOM 1276 N N . PRO B 1 20 ? 9.937 45.793 -39.716 1.00 31.44 20 PRO B N 1
ATOM 1277 C CA . PRO B 1 20 ? 11.143 46.613 -39.858 1.00 31.74 20 PRO B CA 1
ATOM 1278 C C . PRO B 1 20 ? 11.491 47.103 -41.259 1.00 32.31 20 PRO B C 1
ATOM 1279 O O . PRO B 1 20 ? 11.245 46.421 -42.252 1.00 32.26 20 PRO B O 1
ATOM 1283 N N . GLY B 1 21 ? 12.072 48.299 -41.307 1.00 32.80 21 GLY B N 1
ATOM 1284 C CA . GLY B 1 21 ? 12.499 48.908 -42.554 1.00 33.32 21 GLY B CA 1
ATOM 1285 C C . GLY B 1 21 ? 13.817 49.620 -42.295 1.00 33.16 21 GLY B C 1
ATOM 1286 O O . GLY B 1 21 ? 14.253 49.694 -41.144 1.00 31.96 21 GLY B O 1
ATOM 1287 N N . ASN B 1 22 ? 14.449 50.153 -43.338 1.00 31.87 22 ASN B N 1
ATOM 1288 C CA . ASN B 1 22 ? 15.725 50.845 -43.178 0.50 31.19 22 ASN B CA 1
ATOM 1289 C C . ASN B 1 22 ? 15.627 52.141 -42.376 1.00 30.58 22 ASN B C 1
ATOM 1290 O O . ASN B 1 22 ? 16.649 52.702 -41.984 1.00 32.01 22 ASN B O 1
ATOM 1295 N N . SER B 1 23 ? 14.413 52.624 -42.127 1.00 30.09 23 SER B N 1
ATOM 1296 C CA . SER B 1 23 ? 14.257 53.862 -41.363 1.00 29.91 23 SER B CA 1
ATOM 1297 C C . SER B 1 23 ? 13.722 53.614 -39.951 1.00 28.46 23 SER B C 1
ATOM 1298 O O . SER B 1 23 ? 13.502 54.554 -39.182 1.00 29.21 23 SER B O 1
ATOM 1301 N N . SER B 1 24 ? 13.527 52.349 -39.604 1.00 27.57 24 SER B N 1
ATOM 1302 C CA . SER B 1 24 ? 12.994 52.014 -38.287 1.00 26.70 24 SER B CA 1
ATOM 1303 C C . SER B 1 24 ? 13.720 52.660 -37.112 1.00 26.05 24 SER B C 1
ATOM 1304 O O . SER B 1 24 ? 13.103 53.357 -36.309 1.00 24.09 24 SER B O 1
ATOM 1307 N N . THR B 1 25 ? 15.031 52.446 -37.009 1.00 25.84 25 THR B N 1
ATOM 1308 C CA . THR B 1 25 ? 15.775 53.000 -35.883 1.00 25.52 25 THR B CA 1
ATOM 1309 C C . THR B 1 25 ? 15.852 54.510 -35.901 1.00 26.14 25 THR B C 1
ATOM 1310 O O . THR B 1 25 ? 15.953 55.146 -34.857 1.00 26.92 25 THR B O 1
ATOM 1314 N N . THR B 1 26 ? 15.810 55.093 -37.091 1.00 26.94 26 THR B N 1
ATOM 1315 C CA . THR B 1 26 ? 15.870 56.539 -37.194 1.00 29.06 26 THR B CA 1
ATOM 1316 C C . THR B 1 26 ? 14.579 57.144 -36.653 1.00 28.51 26 THR B C 1
ATOM 1317 O O . THR B 1 26 ? 14.595 58.149 -35.935 1.00 29.16 26 THR B O 1
ATOM 1321 N N . GLU B 1 27 ? 13.463 56.513 -36.995 1.00 29.37 27 GLU B N 1
ATOM 1322 C CA . GLU B 1 27 ? 12.147 56.965 -36.551 1.00 29.17 27 GLU B CA 1
ATOM 1323 C C . GLU B 1 27 ? 12.015 56.824 -35.038 1.00 28.29 27 GLU B C 1
ATOM 1324 O O . GLU B 1 27 ? 11.445 57.688 -34.368 1.00 28.01 27 GLU B O 1
ATOM 1330 N N . ILE B 1 28 ? 12.556 55.736 -34.496 1.00 27.20 28 ILE B N 1
ATOM 1331 C CA . ILE B 1 28 ? 12.502 55.508 -33.060 1.00 26.24 28 ILE B CA 1
ATOM 1332 C C . ILE B 1 28 ? 13.332 56.564 -32.328 1.00 27.08 28 ILE B C 1
ATOM 1333 O O . ILE B 1 28 ? 12.904 57.096 -31.297 1.00 26.37 28 ILE B O 1
ATOM 1338 N N . LYS B 1 29 ? 14.503 56.889 -32.868 1.00 25.91 29 LYS B N 1
ATOM 1339 C CA . LYS B 1 29 ? 15.360 57.897 -32.248 1.00 28.36 29 LYS B CA 1
ATOM 1340 C C . LYS B 1 29 ? 14.624 59.232 -32.201 1.00 27.86 29 LYS B C 1
ATOM 1341 O O . LYS B 1 29 ? 14.623 59.924 -31.180 1.00 26.89 29 LYS B O 1
ATOM 1347 N N . LYS B 1 30 ? 13.999 59.582 -33.316 1.00 29.43 30 LYS B N 1
ATOM 1348 C CA . LYS B 1 30 ? 13.255 60.835 -33.425 1.00 30.74 30 LYS B CA 1
ATOM 1349 C C . LYS B 1 30 ? 12.116 60.889 -32.410 1.00 30.99 30 LYS B C 1
ATOM 1350 O O . LYS B 1 30 ? 11.951 61.881 -31.698 1.00 32.45 30 LYS B O 1
ATOM 1356 N N . MET B 1 31 ? 11.332 59.819 -32.340 1.00 29.94 31 MET B N 1
ATOM 1357 C CA . MET B 1 31 ? 10.211 59.770 -31.404 1.00 28.98 31 MET B CA 1
ATOM 1358 C C . MET B 1 31 ? 10.690 59.897 -29.960 1.00 29.10 31 MET B C 1
ATOM 1359 O O . MET B 1 31 ? 10.083 60.601 -29.155 1.00 27.60 31 MET B O 1
ATOM 1364 N N . ALA B 1 32 ? 11.783 59.215 -29.631 1.00 28.80 32 ALA B N 1
ATOM 1365 C CA . ALA B 1 32 ? 12.331 59.285 -28.278 1.00 29.69 32 ALA B CA 1
ATOM 1366 C C . ALA B 1 32 ? 12.775 60.721 -27.986 1.00 30.02 32 ALA B C 1
ATOM 1367 O O . ALA B 1 32 ? 12.477 61.284 -26.928 1.00 30.65 32 ALA B O 1
ATOM 1369 N N . SER B 1 33 ? 13.488 61.316 -28.935 1.00 32.03 33 SER B N 1
ATOM 1370 C CA . SER B 1 33 ? 13.975 62.683 -28.764 1.00 34.28 33 SER B CA 1
ATOM 1371 C C . SER B 1 33 ? 12.833 63.663 -28.498 1.00 35.03 33 SER B C 1
ATOM 1372 O O . SER B 1 33 ? 12.880 64.442 -27.545 1.00 35.14 33 SER B O 1
ATOM 1375 N N . GLU B 1 34 ? 11.802 63.614 -29.330 1.00 36.70 34 GLU B N 1
ATOM 1376 C CA . GLU B 1 34 ? 10.669 64.521 -29.176 1.00 38.56 34 GLU B CA 1
ATOM 1377 C C . GLU B 1 34 ? 9.929 64.334 -27.855 1.00 38.51 34 GLU B C 1
ATOM 1378 O O . GLU B 1 34 ? 9.251 65.249 -27.380 1.00 38.20 34 GLU B O 1
ATOM 1384 N N . ALA B 1 35 ? 10.067 63.153 -27.260 1.00 36.49 35 ALA B N 1
ATOM 1385 C CA . ALA B 1 35 ? 9.413 62.857 -25.992 1.00 36.97 35 ALA B CA 1
ATOM 1386 C C . ALA B 1 35 ? 10.349 63.099 -24.811 1.00 36.13 35 ALA B C 1
ATOM 1387 O O . ALA B 1 35 ? 9.946 62.978 -23.654 1.00 36.14 35 ALA B O 1
ATOM 1389 N N . GLY B 1 36 ? 11.601 63.436 -25.103 1.00 34.88 36 GLY B N 1
ATOM 1390 C CA . GLY B 1 36 ? 12.560 63.667 -24.039 1.00 34.36 36 GLY B CA 1
ATOM 1391 C C . GLY B 1 36 ? 12.994 62.373 -23.366 1.00 33.80 36 GLY B C 1
ATOM 1392 O O . GLY B 1 36 ? 13.499 62.384 -22.242 1.00 35.06 36 GLY B O 1
ATOM 1393 N N . ILE B 1 37 ? 12.795 61.252 -24.048 1.00 31.38 37 ILE B N 1
ATOM 1394 C CA . ILE B 1 37 ? 13.182 59.953 -23.503 1.00 31.22 37 ILE B CA 1
ATOM 1395 C C . ILE B 1 37 ? 14.568 59.609 -24.019 1.00 31.36 37 ILE B C 1
ATOM 1396 O O . ILE B 1 37 ? 14.884 59.873 -25.186 1.00 31.02 37 ILE B O 1
ATOM 1401 N N . ASP B 1 38 ? 15.391 59.030 -23.152 1.00 30.71 38 ASP B N 1
ATOM 1402 C CA . ASP B 1 38 ? 16.757 58.676 -23.517 1.00 32.71 38 ASP B CA 1
ATOM 1403 C C . ASP B 1 38 ? 16.796 57.853 -24.799 1.00 30.71 38 ASP B C 1
ATOM 1404 O O . ASP B 1 38 ? 16.228 56.760 -24.870 1.00 28.99 38 ASP B O 1
ATOM 1409 N N . GLU B 1 39 ? 17.478 58.381 -25.808 1.00 28.58 39 GLU B N 1
ATOM 1410 C CA . GLU B 1 39 ? 17.569 57.705 -27.100 1.00 28.28 39 GLU B CA 1
ATOM 1411 C C . GLU B 1 39 ? 18.315 56.381 -27.075 1.00 28.29 39 GLU B C 1
ATOM 1412 O O . GLU B 1 39 ? 17.918 55.426 -27.746 1.00 26.61 39 GLU B O 1
ATOM 1418 N N . GLN B 1 40 ? 19.408 56.322 -26.319 1.00 28.14 40 GLN B N 1
ATOM 1419 C CA . GLN B 1 40 ? 20.196 55.100 -26.259 1.00 29.51 40 GLN B CA 1
ATOM 1420 C C . GLN B 1 40 ? 19.406 53.921 -25.692 1.00 28.40 40 GLN B C 1
ATOM 1421 O O . GLN B 1 40 ? 19.437 52.824 -26.253 1.00 26.91 40 GLN B O 1
ATOM 1427 N N . THR B 1 41 ? 18.701 54.142 -24.587 1.00 29.10 41 THR B N 1
ATOM 1428 C CA . THR B 1 41 ? 17.922 53.066 -23.982 1.00 29.15 41 THR B CA 1
ATOM 1429 C C . THR B 1 41 ? 16.748 52.665 -24.885 1.00 27.69 41 THR B C 1
ATOM 1430 O O . THR B 1 41 ? 16.355 51.498 -24.921 1.00 25.39 41 THR B O 1
ATOM 1434 N N . ALA B 1 42 ? 16.203 53.631 -25.625 1.00 26.38 42 ALA B N 1
ATOM 1435 C CA . ALA B 1 42 ? 15.110 53.348 -26.549 1.00 26.29 42 ALA B CA 1
ATOM 1436 C C . ALA B 1 42 ? 15.615 52.413 -27.649 1.00 25.09 42 ALA B C 1
ATOM 1437 O O . ALA B 1 42 ? 14.973 51.416 -27.973 1.00 23.28 42 ALA B O 1
ATOM 1439 N N . GLU B 1 43 ? 16.782 52.721 -28.215 1.00 24.12 43 GLU B N 1
ATOM 1440 C CA . GLU B 1 43 ? 17.325 51.881 -29.277 1.00 24.34 43 GLU B CA 1
ATOM 1441 C C . GLU B 1 43 ? 17.725 50.510 -28.722 1.00 24.91 43 GLU B C 1
ATOM 1442 O O . GLU B 1 43 ? 17.550 49.497 -29.388 1.00 25.43 43 GLU B O 1
ATOM 1448 N N . GLU B 1 44 ? 18.265 50.482 -27.506 1.00 27.34 44 GLU B N 1
ATOM 1449 C CA . GLU B 1 44 ? 18.665 49.209 -26.902 1.00 26.79 44 GLU B CA 1
ATOM 1450 C C . GLU B 1 44 ? 17.460 48.273 -26.840 1.00 27.39 44 GLU B C 1
ATOM 1451 O O . GLU B 1 44 ? 17.562 47.086 -27.148 1.00 26.67 44 GLU B O 1
ATOM 1457 N N . ILE B 1 45 ? 16.318 48.817 -26.437 1.00 24.32 45 ILE B N 1
ATOM 1458 C CA . ILE B 1 45 ? 15.097 48.022 -26.351 1.00 24.83 45 ILE B CA 1
ATOM 1459 C C . ILE B 1 45 ? 14.683 47.515 -27.730 1.00 22.71 45 ILE B C 1
ATOM 1460 O O . ILE B 1 45 ? 14.304 46.359 -27.879 1.00 22.55 45 ILE B O 1
ATOM 1465 N N . TYR B 1 46 ? 14.783 48.363 -28.751 1.00 23.58 46 TYR B N 1
ATOM 1466 C CA . TYR B 1 46 ? 14.440 47.935 -30.107 1.00 23.06 46 TYR B CA 1
ATOM 1467 C C . TYR B 1 46 ? 15.288 46.737 -30.505 1.00 22.99 46 TYR B C 1
ATOM 1468 O O . TYR B 1 46 ? 14.800 45.770 -31.080 1.00 23.17 46 TYR B O 1
ATOM 1477 N N . HIS B 1 47 ? 16.578 46.793 -30.196 1.00 23.34 47 HIS B N 1
ATOM 1478 C CA . HIS B 1 47 ? 17.452 45.696 -30.568 1.00 23.57 47 HIS B CA 1
ATOM 1479 C C . HIS B 1 47 ? 17.232 44.449 -29.715 1.00 22.82 47 HIS B C 1
ATOM 1480 O O . HIS B 1 47 ? 17.295 43.331 -30.225 1.00 23.66 47 HIS B O 1
ATOM 1487 N N . LEU B 1 48 ? 16.953 44.630 -28.428 1.00 23.01 48 LEU B N 1
ATOM 1488 C CA . LEU B 1 48 ? 16.693 43.472 -27.575 1.00 22.72 48 LEU B CA 1
ATOM 1489 C C . LEU B 1 48 ? 15.387 42.816 -28.017 1.00 23.90 48 LEU B C 1
ATOM 1490 O O . LEU B 1 48 ? 15.290 41.589 -28.069 1.00 23.02 48 LEU B O 1
ATOM 1495 N N . LEU B 1 49 ? 14.387 43.634 -28.341 1.00 23.57 49 LEU B N 1
ATOM 1496 C CA . LEU B 1 49 ? 13.093 43.098 -28.772 1.00 22.71 49 LEU B CA 1
ATOM 1497 C C . LEU B 1 49 ? 13.248 42.331 -30.082 1.00 24.78 49 LEU B C 1
ATOM 1498 O O . LEU B 1 49 ? 12.660 41.267 -30.263 1.00 24.38 49 LEU B O 1
ATOM 1503 N N . THR B 1 50 ? 14.052 42.871 -30.995 1.00 25.44 50 THR B N 1
ATOM 1504 C CA . THR B 1 50 ? 14.273 42.214 -32.276 1.00 25.80 50 THR B CA 1
ATOM 1505 C C . THR B 1 50 ? 14.850 40.815 -32.052 1.00 26.19 50 THR B C 1
ATOM 1506 O O . THR B 1 50 ? 14.403 39.840 -32.659 1.00 26.56 50 THR B O 1
ATOM 1510 N N . GLU B 1 51 ? 15.845 40.725 -31.177 1.00 25.67 51 GLU B N 1
ATOM 1511 C CA . GLU B 1 51 ? 16.476 39.445 -30.865 1.00 27.94 51 GLU B CA 1
ATOM 1512 C C . GLU B 1 51 ? 15.480 38.487 -30.234 1.00 27.85 51 GLU B C 1
ATOM 1513 O O . GLU B 1 51 ? 15.411 37.316 -30.598 1.00 26.47 51 GLU B O 1
ATOM 1519 N N . PHE B 1 52 ? 14.725 38.982 -29.263 1.00 28.47 52 PHE B N 1
ATOM 1520 C CA . PHE B 1 52 ? 13.739 38.145 -28.597 1.00 29.31 52 PHE B CA 1
ATOM 1521 C C . PHE B 1 52 ? 12.767 37.535 -29.607 1.00 29.76 52 PHE B C 1
ATOM 1522 O O . PHE B 1 52 ? 12.515 36.326 -29.586 1.00 30.73 52 PHE B O 1
ATOM 1530 N N . TYR B 1 53 ? 12.225 38.355 -30.503 1.00 29.40 53 TYR B N 1
ATOM 1531 C CA . TYR B 1 53 ? 11.289 37.831 -31.490 1.00 30.82 53 TYR B CA 1
ATOM 1532 C C . TYR B 1 53 ? 11.969 36.878 -32.475 1.00 32.48 53 TYR B C 1
ATOM 1533 O O . TYR B 1 53 ? 11.340 35.946 -32.979 1.00 32.26 53 TYR B O 1
ATOM 1542 N N . GLN B 1 54 ? 13.256 37.093 -32.735 1.00 32.18 54 GLN B N 1
ATOM 1543 C CA . GLN B 1 54 ? 13.980 36.199 -33.628 0.50 33.89 54 GLN B CA 1
ATOM 1544 C C . GLN B 1 54 ? 14.128 34.861 -32.907 1.00 34.62 54 GLN B C 1
ATOM 1545 O O . GLN B 1 54 ? 13.973 33.799 -33.512 1.00 35.74 54 GLN B O 1
ATOM 1551 N N . ALA B 1 55 ? 14.416 34.920 -31.608 1.00 35.32 55 ALA B N 1
ATOM 1552 C CA . ALA B 1 55 ? 14.576 33.713 -30.801 1.00 36.01 55 ALA B CA 1
ATOM 1553 C C . ALA B 1 55 ? 13.265 32.932 -30.757 1.00 37.45 55 ALA B C 1
ATOM 1554 O O . ALA B 1 55 ? 13.259 31.708 -30.887 1.00 38.45 55 ALA B O 1
ATOM 1556 N N . VAL B 1 56 ? 12.156 33.638 -30.570 1.00 36.77 56 VAL B N 1
ATOM 1557 C CA . VAL B 1 56 ? 10.856 32.981 -30.538 1.00 38.88 56 VAL B CA 1
ATOM 1558 C C . VAL B 1 56 ? 10.641 32.193 -31.832 1.00 41.48 56 VAL B C 1
ATOM 1559 O O . VAL B 1 56 ? 10.225 31.034 -31.802 1.00 40.92 56 VAL B O 1
ATOM 1563 N N . GLU B 1 57 ? 10.933 32.820 -32.968 1.00 43.68 57 GLU B N 1
ATOM 1564 C CA . GLU B 1 57 ? 10.763 32.151 -34.255 1.00 46.93 57 GLU B CA 1
ATOM 1565 C C . GLU B 1 57 ? 11.647 30.914 -34.374 1.00 48.60 57 GLU B C 1
ATOM 1566 O O . GLU B 1 57 ? 11.269 29.932 -35.015 1.00 49.18 57 GLU B O 1
ATOM 1572 N N . GLU B 1 58 ? 12.822 30.963 -33.758 1.00 50.26 58 GLU B N 1
ATOM 1573 C CA . GLU B 1 58 ? 13.742 29.834 -33.798 1.00 51.85 58 GLU B CA 1
ATOM 1574 C C . GLU B 1 58 ? 13.215 28.725 -32.900 1.00 52.55 58 GLU B C 1
ATOM 1575 O O . GLU B 1 58 ? 13.663 27.582 -32.980 1.00 53.15 58 GLU B O 1
ATOM 1581 N N . HIS B 1 59 ? 12.259 29.076 -32.044 1.00 52.22 59 HIS B N 1
ATOM 1582 C CA . HIS B 1 59 ? 11.653 28.121 -31.128 1.00 52.69 59 HIS B CA 1
ATOM 1583 C C . HIS B 1 59 ? 10.294 27.647 -31.631 1.00 53.12 59 HIS B C 1
ATOM 1584 O O . HIS B 1 59 ? 9.466 27.167 -30.856 1.00 53.46 59 HIS B O 1
ATOM 1591 N N . GLY B 1 60 ? 10.071 27.798 -32.934 1.00 53.13 60 GLY B N 1
ATOM 1592 C CA . GLY B 1 60 ? 8.824 27.353 -33.531 1.00 53.53 60 GLY B CA 1
ATOM 1593 C C . GLY B 1 60 ? 7.683 28.348 -33.624 1.00 52.93 60 GLY B C 1
ATOM 1594 O O . GLY B 1 60 ? 6.629 28.019 -34.163 1.00 53.46 60 GLY B O 1
ATOM 1595 N N . GLY B 1 61 ? 7.873 29.559 -33.110 1.00 52.99 61 GLY B N 1
ATOM 1596 C CA . GLY B 1 61 ? 6.806 30.543 -33.171 1.00 51.83 61 GLY B CA 1
ATOM 1597 C C . GLY B 1 61 ? 6.237 30.860 -31.802 1.00 51.44 61 GLY B C 1
ATOM 1598 O O . GLY B 1 61 ? 6.459 30.123 -30.846 1.00 51.53 61 GLY B O 1
ATOM 1599 N N . ILE B 1 62 ? 5.488 31.954 -31.711 1.00 51.23 62 ILE B N 1
ATOM 1600 C CA . ILE B 1 62 ? 4.905 32.387 -30.446 1.00 51.22 62 ILE B CA 1
ATOM 1601 C C . ILE B 1 62 ? 4.026 31.351 -29.745 1.00 52.00 62 ILE B C 1
ATOM 1602 O O . ILE B 1 62 ? 4.107 31.189 -28.525 1.00 50.67 62 ILE B O 1
ATOM 1607 N N . GLU B 1 63 ? 3.185 30.658 -30.505 1.00 52.49 63 GLU B N 1
ATOM 1608 C CA . GLU B 1 63 ? 2.306 29.656 -29.915 1.00 53.79 63 GLU B CA 1
ATOM 1609 C C . GLU B 1 63 ? 3.129 28.470 -29.426 1.00 52.79 63 GLU B C 1
ATOM 1610 O O . GLU B 1 63 ? 2.957 28.000 -28.303 1.00 52.59 63 GLU B O 1
ATOM 1616 N N . LYS B 1 64 ? 4.030 27.995 -30.277 1.00 52.72 64 LYS B N 1
ATOM 1617 C CA . LYS B 1 64 ? 4.886 26.870 -29.925 1.00 52.10 64 LYS B CA 1
ATOM 1618 C C . LYS B 1 64 ? 5.742 27.207 -28.703 1.00 50.69 64 LYS B C 1
ATOM 1619 O O . LYS B 1 64 ? 5.997 26.349 -27.858 1.00 50.67 64 LYS B O 1
ATOM 1625 N N . TYR B 1 65 ? 6.176 28.462 -28.612 1.00 48.33 65 TYR B N 1
ATOM 1626 C CA . TYR B 1 65 ? 7.013 28.908 -27.500 1.00 46.11 65 TYR B CA 1
ATOM 1627 C C . TYR B 1 65 ? 6.273 29.064 -26.173 1.00 46.07 65 TYR B C 1
ATOM 1628 O O . TYR B 1 65 ? 6.774 28.651 -25.130 1.00 45.32 65 TYR B O 1
ATOM 1637 N N . MET B 1 66 ? 5.089 29.667 -26.207 1.00 46.95 66 MET B N 1
ATOM 1638 C CA . MET B 1 66 ? 4.310 29.877 -24.987 1.00 47.53 66 MET B CA 1
ATOM 1639 C C . MET B 1 66 ? 3.968 28.575 -24.274 1.00 49.18 66 MET B C 1
ATOM 1640 O O . MET B 1 66 ? 3.659 28.575 -23.083 1.00 48.53 66 MET B O 1
ATOM 1645 N N . HIS B 1 67 ? 4.032 27.469 -25.004 1.00 50.59 67 HIS B N 1
ATOM 1646 C CA . HIS B 1 67 ? 3.691 26.167 -24.449 1.00 52.81 67 HIS B CA 1
ATOM 1647 C C . HIS B 1 67 ? 4.873 25.213 -24.342 1.00 52.80 67 HIS B C 1
ATOM 1648 O O . HIS B 1 67 ? 4.729 24.089 -23.858 1.00 53.37 67 HIS B O 1
ATOM 1655 N N . SER B 1 68 ? 6.039 25.661 -24.796 1.00 51.43 68 SER B N 1
ATOM 1656 C CA . SER B 1 68 ? 7.241 24.840 -24.731 1.00 49.99 68 SER B CA 1
ATOM 1657 C C . SER B 1 68 ? 7.619 24.663 -23.268 1.00 49.23 68 SER B C 1
ATOM 1658 O O . SER B 1 68 ? 6.888 25.096 -22.379 1.00 48.49 68 SER B O 1
ATOM 1661 N N . ASN B 1 69 ? 8.768 24.042 -23.022 1.00 48.59 69 ASN B N 1
ATOM 1662 C CA . ASN B 1 69 ? 9.224 23.804 -21.657 1.00 48.14 69 ASN B CA 1
ATOM 1663 C C . ASN B 1 69 ? 10.087 24.945 -21.122 1.00 45.91 69 ASN B C 1
ATOM 1664 O O . ASN B 1 69 ? 10.671 24.840 -20.044 1.00 45.03 69 ASN B O 1
ATOM 1669 N N . ILE B 1 70 ? 10.164 26.032 -21.884 1.00 43.55 70 ILE B N 1
ATOM 1670 C CA . ILE B 1 70 ? 10.946 27.195 -21.484 1.00 40.12 70 ILE B CA 1
ATOM 1671 C C . ILE B 1 70 ? 9.997 28.280 -20.991 1.00 38.16 70 ILE B C 1
ATOM 1672 O O . ILE B 1 70 ? 9.085 28.687 -21.709 1.00 36.07 70 ILE B O 1
ATOM 1677 N N . SER B 1 71 ? 10.215 28.736 -19.763 1.00 35.38 71 SER B N 1
ATOM 1678 C CA . SER B 1 71 ? 9.378 29.769 -19.168 1.00 34.80 71 SER B CA 1
ATOM 1679 C C . SER B 1 71 ? 9.817 31.155 -19.648 1.00 32.94 71 SER B C 1
ATOM 1680 O O . SER B 1 71 ? 8.988 31.988 -20.023 1.00 31.98 71 SER B O 1
ATOM 1683 N N . TRP B 1 72 ? 11.127 31.382 -19.625 1.00 30.46 72 TRP B N 1
ATOM 1684 C CA . TRP B 1 72 ? 11.716 32.646 -20.058 1.00 30.58 72 TRP B CA 1
ATOM 1685 C C . TRP B 1 72 ? 13.021 32.377 -20.791 1.00 30.21 72 TRP B C 1
ATOM 1686 O O . TRP B 1 72 ? 13.756 31.460 -20.444 1.00 30.22 72 TRP B O 1
ATOM 1697 N N . LEU B 1 73 ? 13.303 33.187 -21.805 1.00 29.88 73 LEU B N 1
ATOM 1698 C CA . LEU B 1 73 ? 14.550 33.065 -22.547 1.00 29.23 73 LEU B CA 1
ATOM 1699 C C . LEU B 1 73 ? 15.509 34.093 -21.955 1.00 28.81 73 LEU B C 1
ATOM 1700 O O . LEU B 1 73 ? 15.077 35.119 -21.421 1.00 28.48 73 LEU B O 1
ATOM 1705 N N . LYS B 1 74 ? 16.809 33.830 -22.035 1.00 27.70 74 LYS B N 1
ATOM 1706 C CA . LYS B 1 74 ? 17.775 34.773 -21.495 1.00 27.78 74 LYS B CA 1
ATOM 1707 C C . LYS B 1 74 ? 17.555 36.177 -22.073 1.00 26.23 74 LYS B C 1
ATOM 1708 O O . LYS B 1 74 ? 17.503 37.158 -21.336 1.00 26.61 74 LYS B O 1
ATOM 1714 N N . ILE B 1 75 ? 17.410 36.270 -23.387 1.00 27.12 75 ILE B N 1
ATOM 1715 C CA . ILE B 1 75 ? 17.207 37.574 -24.018 1.00 26.72 75 ILE B CA 1
ATOM 1716 C C . ILE B 1 75 ? 15.895 38.207 -23.552 1.00 26.07 75 ILE B C 1
ATOM 1717 O O . ILE B 1 75 ? 15.796 39.429 -23.425 1.00 25.22 75 ILE B O 1
ATOM 1722 N N . GLU B 1 76 ? 14.902 37.369 -23.267 1.00 25.51 76 GLU B N 1
ATOM 1723 C CA . GLU B 1 76 ? 13.600 37.859 -22.810 1.00 25.52 76 GLU B CA 1
ATOM 1724 C C . GLU B 1 76 ? 13.746 38.517 -21.434 1.00 25.35 76 GLU B C 1
ATOM 1725 O O . GLU B 1 76 ? 13.104 39.525 -21.155 1.00 24.78 76 GLU B O 1
ATOM 1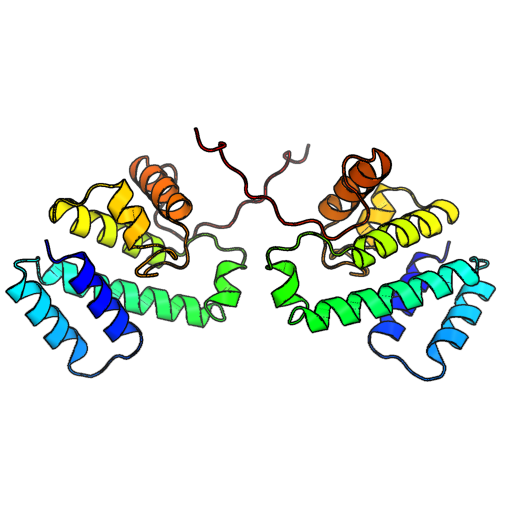731 N N . LEU B 1 77 ? 14.603 37.962 -20.575 1.00 24.40 77 LEU B N 1
ATOM 1732 C CA . LEU B 1 77 ? 14.814 38.552 -19.254 1.00 24.65 77 LEU B CA 1
ATOM 1733 C C . LEU B 1 77 ? 15.619 39.842 -19.376 1.00 24.35 77 LEU B C 1
ATOM 1734 O O . LEU B 1 77 ? 15.411 40.793 -18.615 1.00 25.70 77 LEU B O 1
ATOM 1739 N N . GLU B 1 78 ? 16.553 39.879 -20.323 1.00 24.98 78 GLU B N 1
ATOM 1740 C CA . GLU B 1 78 ? 17.336 41.091 -20.533 1.00 25.08 78 GLU B CA 1
ATOM 1741 C C . GLU B 1 78 ? 16.355 42.190 -20.958 1.00 25.05 78 GLU B C 1
ATOM 1742 O O . GLU B 1 78 ? 16.419 43.324 -20.480 1.00 24.28 78 GLU B O 1
ATOM 1748 N N . LEU B 1 79 ? 15.439 41.834 -21.852 1.00 23.77 79 LEU B N 1
ATOM 1749 C CA . LEU B 1 79 ? 14.434 42.778 -22.343 1.00 24.55 79 LEU B CA 1
ATOM 1750 C C . LEU B 1 79 ? 13.543 43.237 -21.189 1.00 23.35 79 LEU B C 1
ATOM 1751 O O . LEU B 1 79 ? 13.248 44.426 -21.050 1.00 23.79 79 LEU B O 1
ATOM 1756 N N . LEU B 1 80 ? 13.137 42.293 -20.344 1.00 25.05 80 LEU B N 1
ATOM 1757 C CA . LEU B 1 80 ? 12.292 42.612 -19.205 1.00 24.99 80 LEU B CA 1
ATOM 1758 C C . LEU B 1 80 ? 12.945 43.678 -18.329 1.00 25.23 80 LEU B C 1
ATOM 1759 O O . LEU B 1 80 ? 12.320 44.682 -17.989 1.00 23.69 80 LEU B O 1
ATOM 1764 N N . SER B 1 81 ? 14.207 43.465 -17.967 1.00 26.70 81 SER B N 1
ATOM 1765 C CA . SER B 1 81 ? 14.914 44.419 -17.122 1.00 26.77 81 SER B CA 1
ATOM 1766 C C . SER B 1 81 ? 15.024 45.798 -17.773 1.00 26.68 81 SER B C 1
ATOM 1767 O O . SER B 1 81 ? 14.836 46.817 -17.112 1.00 26.38 81 SER B O 1
ATOM 1770 N N . ALA B 1 82 ? 15.322 45.828 -19.067 1.00 25.32 82 ALA B N 1
ATOM 1771 C CA . ALA B 1 82 ? 15.445 47.095 -19.779 1.00 25.02 82 ALA B CA 1
ATOM 1772 C C . ALA B 1 82 ? 14.101 47.827 -19.849 1.00 25.07 82 ALA B C 1
ATOM 1773 O O . ALA B 1 82 ? 14.040 49.048 -19.695 1.00 25.05 82 ALA B O 1
ATOM 1775 N N . CYS B 1 83 ? 13.025 47.081 -20.080 1.00 23.87 83 CYS B N 1
ATOM 1776 C CA . CYS B 1 83 ? 11.706 47.700 -20.165 1.00 24.62 83 CYS B CA 1
ATOM 1777 C C . CYS B 1 83 ? 11.253 48.282 -18.833 1.00 23.46 83 CYS B C 1
ATOM 1778 O O . CYS B 1 83 ? 10.777 49.414 -18.784 1.00 22.96 83 CYS B O 1
ATOM 1781 N N . TYR B 1 84 ? 11.385 47.528 -17.745 1.00 23.05 84 TYR B N 1
ATOM 1782 C CA . TYR B 1 84 ? 10.992 48.087 -16.454 1.00 22.27 84 TYR B CA 1
ATOM 1783 C C . TYR B 1 84 ? 11.860 49.301 -16.112 1.00 23.79 84 TYR B C 1
ATOM 1784 O O . TYR B 1 84 ? 11.363 50.321 -15.639 1.00 21.89 84 TYR B O 1
ATOM 1793 N N . GLN B 1 85 ? 13.160 49.198 -16.357 1.00 24.49 85 GLN B N 1
ATOM 1794 C CA . GLN B 1 85 ? 14.048 50.309 -16.043 0.50 24.32 85 GLN B CA 1
ATOM 1795 C C . GLN B 1 85 ? 13.697 51.608 -16.767 1.00 25.79 85 GLN B C 1
ATOM 1796 O O . GLN B 1 85 ? 13.624 52.662 -16.139 1.00 26.25 85 GLN B O 1
ATOM 1802 N N . ILE B 1 86 ? 13.463 51.543 -18.075 1.00 24.57 86 ILE B N 1
ATOM 1803 C CA . ILE B 1 86 ? 13.150 52.768 -18.811 1.00 24.90 86 ILE B CA 1
ATOM 1804 C C . ILE B 1 86 ? 11.785 53.338 -18.403 1.00 25.98 86 ILE B C 1
ATOM 1805 O O . ILE B 1 86 ? 11.608 54.560 -18.326 1.00 25.12 86 ILE B O 1
ATOM 1810 N N . ALA B 1 87 ? 10.834 52.458 -18.106 1.00 24.95 87 ALA B N 1
ATOM 1811 C CA . ALA B 1 87 ? 9.501 52.908 -17.709 1.00 24.93 87 ALA B CA 1
ATOM 1812 C C . ALA B 1 87 ? 9.527 53.542 -16.319 1.00 26.85 87 ALA B C 1
ATOM 1813 O O . ALA B 1 87 ? 8.835 54.528 -16.070 1.00 27.30 87 ALA B O 1
ATOM 1815 N N . ILE B 1 88 ? 10.324 52.977 -15.418 1.00 26.96 88 ILE B N 1
ATOM 1816 C CA . ILE B 1 88 ? 10.439 53.524 -14.068 1.00 29.00 88 ILE B CA 1
ATOM 1817 C C . ILE B 1 88 ? 11.086 54.908 -14.130 1.00 30.14 88 ILE B C 1
ATOM 1818 O O . ILE B 1 88 ? 10.683 55.825 -13.406 1.00 30.65 88 ILE B O 1
ATOM 1823 N N . LEU B 1 89 ? 12.087 55.060 -14.992 1.00 31.15 89 LEU B N 1
ATOM 1824 C CA . LEU B 1 89 ? 12.754 56.350 -15.134 1.00 31.89 89 LEU B CA 1
ATOM 1825 C C . LEU B 1 89 ? 11.770 57.374 -15.680 1.00 32.42 89 LEU B C 1
ATOM 1826 O O . LEU B 1 89 ? 11.914 58.575 -15.439 1.00 33.06 89 LEU B O 1
ATOM 1831 N N . GLU B 1 90 ? 10.767 56.894 -16.412 1.00 31.49 90 GLU B N 1
ATOM 1832 C CA . GLU B 1 90 ? 9.739 57.767 -16.965 1.00 32.93 90 GLU B CA 1
ATOM 1833 C C . GLU B 1 90 ? 8.569 57.919 -15.992 1.00 32.38 90 GLU B C 1
ATOM 1834 O O . GLU B 1 90 ? 7.457 58.283 -16.381 1.00 33.54 90 GLU B O 1
ATOM 1840 N N . ASP B 1 91 ? 8.837 57.625 -14.723 1.00 33.10 91 ASP B N 1
ATOM 1841 C CA . ASP B 1 91 ? 7.860 57.760 -13.647 1.00 33.95 91 ASP B CA 1
ATOM 1842 C C . ASP B 1 91 ? 6.628 56.869 -13.645 1.00 32.42 91 ASP B C 1
ATOM 1843 O O . ASP B 1 91 ? 5.623 57.218 -13.028 1.00 32.10 91 ASP B O 1
ATOM 1848 N N . MET B 1 92 ? 6.685 55.724 -14.316 1.00 29.66 92 MET B N 1
ATOM 1849 C CA . MET B 1 92 ? 5.531 54.835 -14.314 1.00 28.19 92 MET B CA 1
ATOM 1850 C C . MET B 1 92 ? 5.536 53.955 -13.075 1.00 27.55 92 MET B C 1
ATOM 1851 O O . MET B 1 92 ? 6.592 53.551 -12.598 1.00 28.81 92 MET B O 1
ATOM 1856 N N . LYS B 1 93 ? 4.346 53.657 -12.565 1.00 25.93 93 LYS B N 1
ATOM 1857 C CA . LYS B 1 93 ? 4.217 52.813 -11.384 1.00 26.82 93 LYS B CA 1
ATOM 1858 C C . LYS B 1 93 ? 4.397 51.359 -11.801 1.00 26.24 93 LYS B C 1
ATOM 1859 O O . LYS B 1 93 ? 4.041 50.974 -12.915 1.00 25.83 93 LYS B O 1
ATOM 1865 N N . VAL B 1 94 ? 4.946 50.551 -10.903 1.00 23.41 94 VAL B N 1
ATOM 1866 C CA . VAL B 1 94 ? 5.192 49.150 -11.206 1.00 24.47 94 VAL B CA 1
ATOM 1867 C C . VAL B 1 94 ? 3.978 48.399 -11.745 1.00 23.29 94 VAL B C 1
ATOM 1868 O O . VAL B 1 94 ? 4.084 47.717 -12.758 1.00 23.45 94 VAL B O 1
ATOM 1872 N N . LEU B 1 95 ? 2.834 48.525 -11.080 1.00 24.58 95 LEU B N 1
ATOM 1873 C CA . LEU B 1 95 ? 1.621 47.839 -11.521 1.00 25.38 95 LEU B CA 1
ATOM 1874 C C . LEU B 1 95 ? 1.267 48.226 -12.959 1.00 23.78 95 LEU B C 1
ATOM 1875 O O . LEU B 1 95 ? 0.835 47.389 -13.761 1.00 23.52 95 LEU B O 1
ATOM 1880 N N . ASP B 1 96 ? 1.440 49.503 -13.278 1.00 23.42 96 ASP B N 1
ATOM 1881 C CA . ASP B 1 96 ? 1.137 49.993 -14.615 1.00 23.57 96 ASP B CA 1
ATOM 1882 C C . ASP B 1 96 ? 2.111 49.460 -15.654 1.00 22.70 96 ASP B C 1
ATOM 1883 O O . ASP B 1 96 ? 1.730 49.216 -16.792 1.00 22.18 96 ASP B O 1
ATOM 1888 N N . ILE B 1 97 ? 3.370 49.278 -15.264 1.00 21.86 97 ILE B N 1
ATOM 1889 C CA . ILE B 1 97 ? 4.362 48.758 -16.193 1.00 20.63 97 ILE B CA 1
ATOM 1890 C C . ILE B 1 97 ? 4.039 47.310 -16.532 1.00 21.11 97 ILE B C 1
ATOM 1891 O O . ILE B 1 97 ? 4.039 46.921 -17.696 1.00 19.66 97 ILE B O 1
ATOM 1896 N N . SER B 1 98 ? 3.754 46.509 -15.507 1.00 20.62 98 SER B N 1
ATOM 1897 C CA . SER B 1 98 ? 3.426 45.104 -15.714 1.00 21.09 98 SER B CA 1
ATOM 1898 C C . SER B 1 98 ? 2.232 44.972 -16.658 1.00 21.99 98 SER B C 1
ATOM 1899 O O . SER B 1 98 ? 2.221 44.122 -17.548 1.00 22.07 98 SER B O 1
ATOM 1902 N N . GLU B 1 99 ? 1.230 45.823 -16.466 1.00 22.87 99 GLU B N 1
ATOM 1903 C CA . GLU B 1 99 ? 0.046 45.808 -17.330 1.00 22.13 99 GLU B CA 1
ATOM 1904 C C . GLU B 1 99 ? 0.429 46.191 -18.767 1.00 21.62 99 GLU B C 1
ATOM 1905 O O . GLU B 1 99 ? 0.141 45.461 -19.720 1.00 21.19 99 GLU B O 1
ATOM 1911 N N . MET B 1 100 ? 1.097 47.331 -18.914 1.00 22.74 100 MET B N 1
ATOM 1912 C CA . MET B 1 100 ? 1.515 47.829 -20.232 1.00 22.41 100 MET B CA 1
ATOM 1913 C C . MET B 1 100 ? 2.307 46.836 -21.090 1.00 22.71 100 MET B C 1
ATOM 1914 O O . MET B 1 100 ? 2.025 46.669 -22.270 1.00 22.08 100 MET B O 1
ATOM 1919 N N . LEU B 1 101 ? 3.294 46.171 -20.498 1.00 23.49 101 LEU B N 1
ATOM 1920 C CA . LEU B 1 101 ? 4.135 45.230 -21.241 1.00 23.45 101 LEU B CA 1
ATOM 1921 C C . LEU B 1 101 ? 3.479 43.905 -21.579 1.00 23.30 101 LEU B C 1
ATOM 1922 O O . LEU B 1 101 ? 3.930 43.185 -22.482 1.00 23.53 101 LEU B O 1
ATOM 1927 N N . SER B 1 102 ? 2.405 43.598 -20.863 1.00 23.26 102 SER B N 1
ATOM 1928 C CA . SER B 1 102 ? 1.705 42.324 -20.998 1.00 24.94 102 SER B CA 1
ATOM 1929 C C . SER B 1 102 ? 0.715 42.125 -22.140 1.00 23.75 102 SER B C 1
ATOM 1930 O O . SER B 1 102 ? 0.442 43.020 -22.949 1.00 23.16 102 SER B O 1
ATOM 1933 N N . LEU B 1 103 ? 0.157 40.920 -22.151 1.00 23.55 103 LEU B N 1
ATOM 1934 C CA . LEU B 1 103 ? -0.846 40.498 -23.124 1.00 24.43 103 LEU B CA 1
ATOM 1935 C C . LEU B 1 103 ? -2.097 41.384 -23.041 1.00 24.53 103 LEU B C 1
ATOM 1936 O O . LEU B 1 103 ? -2.893 41.419 -23.972 1.00 24.41 103 LEU B O 1
ATOM 1941 N N . ASN B 1 104 ? -2.269 42.085 -21.925 1.00 23.69 104 ASN B N 1
ATOM 1942 C CA . ASN B 1 104 ? -3.430 42.962 -21.743 1.00 23.79 104 ASN B CA 1
ATOM 1943 C C . ASN B 1 104 ? -3.301 44.278 -22.516 1.00 24.85 104 ASN B C 1
ATOM 1944 O O . ASN B 1 104 ? -4.284 45.016 -22.664 1.00 23.99 104 ASN B O 1
ATOM 1949 N N . ASP B 1 105 ? -2.097 44.595 -22.989 1.00 22.15 105 ASP B N 1
ATOM 1950 C CA . ASP B 1 105 ? -1.912 45.864 -23.676 1.00 23.36 105 ASP B CA 1
ATOM 1951 C C . ASP B 1 105 ? -0.933 45.814 -24.845 1.00 23.90 105 ASP B C 1
ATOM 1952 O O . ASP B 1 105 ? -1.290 45.350 -25.925 1.00 22.46 105 ASP B O 1
ATOM 1957 N N . LEU B 1 106 ? 0.305 46.258 -24.638 1.00 23.11 106 LEU B N 1
ATOM 1958 C CA . LEU B 1 106 ? 1.268 46.280 -25.739 1.00 22.95 106 LEU B CA 1
ATOM 1959 C C . LEU B 1 106 ? 1.717 44.918 -26.239 1.00 23.63 106 LEU B C 1
ATOM 1960 O O . LEU B 1 106 ? 2.110 44.782 -27.391 1.00 24.67 106 LEU B O 1
ATOM 1965 N N . ARG B 1 107 ? 1.669 43.910 -25.376 1.00 23.10 107 ARG B N 1
ATOM 1966 C CA . ARG B 1 107 ? 2.062 42.571 -25.773 1.00 24.64 107 ARG B CA 1
ATOM 1967 C C . ARG B 1 107 ? 3.542 42.504 -26.172 1.00 24.47 107 ARG B C 1
ATOM 1968 O O . ARG B 1 107 ? 3.919 41.768 -27.080 1.00 25.98 107 ARG B O 1
ATOM 1976 N N . ILE B 1 108 ? 4.372 43.291 -25.497 1.00 23.03 108 ILE B N 1
ATOM 1977 C CA . ILE B 1 108 ? 5.818 43.255 -25.751 1.00 24.00 108 ILE B CA 1
ATOM 1978 C C . ILE B 1 108 ? 6.250 41.818 -25.445 1.00 25.63 108 ILE B C 1
ATOM 1979 O O . ILE B 1 108 ? 7.063 41.226 -26.162 1.00 25.30 108 ILE B O 1
ATOM 1984 N N . PHE B 1 109 ? 5.676 41.269 -24.374 1.00 24.41 109 PHE B N 1
ATOM 1985 C CA . PHE B 1 109 ? 5.933 39.903 -23.917 1.00 24.28 109 PHE B CA 1
ATOM 1986 C C . PHE B 1 109 ? 4.653 39.076 -24.017 1.00 24.71 109 PHE B C 1
ATOM 1987 O O . PHE B 1 109 ? 3.555 39.609 -23.850 1.00 25.99 109 PHE B O 1
ATOM 1995 N N . PRO B 1 110 ? 4.780 37.765 -24.286 1.00 25.56 110 PRO B N 1
ATOM 1996 C CA . PRO B 1 110 ? 3.617 36.878 -24.388 1.00 24.67 110 PRO B CA 1
ATOM 1997 C C . PRO B 1 110 ? 3.339 36.393 -22.966 1.00 24.12 110 PRO B C 1
ATOM 1998 O O . PRO B 1 110 ? 3.206 35.200 -22.703 1.00 24.17 110 PRO B O 1
ATOM 2002 N N . LYS B 1 111 ? 3.248 37.354 -22.053 1.00 23.16 111 LYS B N 1
ATOM 2003 C CA . LYS B 1 111 ? 3.050 37.071 -20.640 1.00 23.87 111 LYS B CA 1
ATOM 2004 C C . LYS B 1 111 ? 1.966 37.934 -20.015 1.00 23.93 111 LYS B C 1
ATOM 2005 O O . LYS B 1 111 ? 1.671 39.026 -20.499 1.00 23.35 111 LYS B O 1
ATOM 2011 N N . THR B 1 112 ? 1.391 37.436 -18.921 1.00 23.93 112 THR B N 1
ATOM 2012 C CA . THR B 1 112 ? 0.365 38.168 -18.178 1.00 23.25 112 THR B CA 1
ATOM 2013 C C . THR B 1 112 ? 1.078 39.160 -17.261 1.00 22.10 112 THR B C 1
ATOM 2014 O O . THR B 1 112 ? 2.283 39.054 -17.036 1.00 21.80 112 THR B O 1
ATOM 2018 N N . PRO B 1 113 ? 0.345 40.142 -16.717 1.00 22.18 113 PRO B N 1
ATOM 2019 C CA . PRO B 1 113 ? 0.976 41.117 -15.823 1.00 22.50 113 PRO B CA 1
ATOM 2020 C C . PRO B 1 113 ? 1.638 40.443 -14.607 1.00 22.86 113 PRO B C 1
ATOM 2021 O O . PRO B 1 113 ? 2.702 40.874 -14.156 1.00 21.07 113 PRO B O 1
ATOM 2025 N N . SER B 1 114 ? 1.021 39.380 -14.088 1.00 23.21 114 SER B N 1
ATOM 2026 C CA . SER B 1 114 ? 1.594 38.691 -12.930 1.00 24.53 114 SER B CA 1
ATOM 2027 C C . SER B 1 114 ? 2.853 37.908 -13.291 1.00 22.76 114 SER B C 1
ATOM 2028 O O . SER B 1 114 ? 3.806 37.880 -12.519 1.00 23.65 114 SER B O 1
ATOM 2031 N N . GLN B 1 115 ? 2.875 37.262 -14.452 1.00 22.42 115 GLN B N 1
ATOM 2032 C CA . GLN B 1 115 ? 4.078 36.538 -14.837 1.00 22.46 115 GLN B CA 1
ATOM 2033 C C . GLN B 1 115 ? 5.226 37.530 -14.910 1.00 22.55 115 GLN B C 1
ATOM 2034 O O . GLN B 1 115 ? 6.338 37.259 -14.442 1.00 22.77 115 GLN B O 1
ATOM 2040 N N . LEU B 1 116 ? 4.947 38.692 -15.502 1.00 22.16 116 LEU B N 1
ATOM 2041 C CA . LEU B 1 116 ? 5.952 39.737 -15.636 1.00 22.25 116 LEU B CA 1
ATOM 2042 C C . LEU B 1 116 ? 6.392 40.288 -14.280 1.00 22.62 116 LEU B C 1
ATOM 2043 O O . LEU B 1 116 ? 7.592 40.332 -13.978 1.00 23.45 116 LEU B O 1
ATOM 2048 N N . GLN B 1 117 ? 5.428 40.686 -13.453 1.00 22.38 117 GLN B N 1
ATOM 2049 C CA . GLN B 1 117 ? 5.762 41.264 -12.156 1.00 22.61 117 GLN B CA 1
ATOM 2050 C C . GLN B 1 117 ? 6.420 40.295 -11.169 1.00 23.82 117 GLN B C 1
ATOM 2051 O O . GLN B 1 117 ? 7.371 40.672 -10.479 1.00 23.83 117 GLN B O 1
ATOM 2057 N N . ASN B 1 118 ? 5.928 39.061 -11.085 1.00 23.23 118 ASN B N 1
ATOM 2058 C CA . ASN B 1 118 ? 6.543 38.099 -10.160 1.00 23.81 118 ASN B CA 1
ATOM 2059 C C . ASN B 1 118 ? 7.991 37.844 -10.583 1.00 23.97 118 ASN B C 1
ATOM 2060 O O . ASN B 1 118 ? 8.894 37.765 -9.748 1.00 25.16 118 ASN B O 1
ATOM 2065 N N . THR B 1 119 ? 8.205 37.720 -11.889 1.00 23.59 119 THR B N 1
ATOM 2066 C CA . THR B 1 119 ? 9.537 37.456 -12.417 1.00 23.50 119 THR B CA 1
ATOM 2067 C C . THR B 1 119 ? 10.472 38.639 -12.218 1.00 24.21 119 THR B C 1
ATOM 2068 O O . THR B 1 119 ? 11.659 38.466 -11.929 1.00 23.62 119 THR B O 1
ATOM 2072 N N . TYR B 1 120 ? 9.936 39.845 -12.369 1.00 24.50 120 TYR B N 1
ATOM 2073 C CA . TYR B 1 120 ? 10.718 41.058 -12.171 1.00 26.03 120 TYR B CA 1
ATOM 2074 C C . TYR B 1 120 ? 11.288 41.059 -10.753 1.00 26.72 120 TYR B C 1
ATOM 2075 O O . TYR B 1 120 ? 12.478 41.299 -10.551 1.00 27.55 120 TYR B O 1
ATOM 2084 N N . TYR B 1 121 ? 10.444 40.781 -9.764 1.00 25.93 121 TYR B N 1
ATOM 2085 C CA . TYR B 1 121 ? 10.938 40.784 -8.399 1.00 27.66 121 TYR B CA 1
ATOM 2086 C C . TYR B 1 121 ? 11.877 39.632 -8.062 1.00 27.81 121 TYR B C 1
ATOM 2087 O O . TYR B 1 121 ? 12.801 39.810 -7.265 1.00 27.56 121 TYR B O 1
ATOM 2096 N N . LYS B 1 122 ? 11.668 38.470 -8.673 1.00 29.63 122 LYS B N 1
ATOM 2097 C CA . LYS B 1 122 ? 12.560 37.343 -8.411 1.00 30.97 122 LYS B CA 1
ATOM 2098 C C . LYS B 1 122 ? 13.929 37.707 -8.972 1.00 31.42 122 LYS B C 1
ATOM 2099 O O . LYS B 1 122 ? 14.963 37.380 -8.390 1.00 32.41 122 LYS B O 1
ATOM 2105 N N . LEU B 1 123 ? 13.920 38.398 -10.107 1.00 31.40 123 LEU B N 1
ATOM 2106 C CA . LEU B 1 123 ? 15.141 38.829 -10.772 1.00 33.44 123 LEU B CA 1
ATOM 2107 C C . LEU B 1 123 ? 15.888 39.831 -9.895 1.00 34.98 123 LEU B C 1
ATOM 2108 O O . LEU B 1 123 ? 17.111 39.754 -9.751 1.00 34.38 123 LEU B O 1
ATOM 2113 N N . LYS B 1 124 ? 15.149 40.768 -9.304 1.00 34.66 124 LYS B N 1
ATOM 2114 C CA . LYS B 1 124 ? 15.746 41.784 -8.438 1.00 37.62 124 LYS B CA 1
ATOM 2115 C C . LYS B 1 124 ? 16.271 41.191 -7.133 1.00 39.41 124 LYS B C 1
ATOM 2116 O O . LYS B 1 124 ? 17.266 41.666 -6.583 1.00 39.23 124 LYS B O 1
ATOM 2122 N N . LYS B 1 125 ? 15.589 40.160 -6.644 1.00 40.56 125 LYS B N 1
ATOM 2123 C CA . LYS B 1 125 ? 15.957 39.491 -5.396 1.00 43.59 125 LYS B CA 1
ATOM 2124 C C . LYS B 1 125 ? 17.019 38.426 -5.662 1.00 43.98 125 LYS B C 1
ATOM 2125 O O . LYS B 1 125 ? 17.480 37.742 -4.744 1.00 43.96 125 LYS B O 1
ATOM 2131 N N . GLU B 1 126 ? 17.402 38.303 -6.929 1.00 44.68 126 GLU B N 1
ATOM 2132 C CA . GLU B 1 126 ? 18.404 37.338 -7.368 1.00 44.74 126 GLU B CA 1
ATOM 2133 C C . GLU B 1 126 ? 18.031 35.894 -7.067 1.00 44.42 126 GLU B C 1
ATOM 2134 O O . GLU B 1 126 ? 18.900 35.067 -6.777 1.00 43.95 126 GLU B O 1
ATOM 2140 N N . LEU B 1 127 ? 16.737 35.594 -7.134 1.00 42.29 127 LEU B N 1
ATOM 2141 C CA . LEU B 1 127 ? 16.256 34.239 -6.899 1.00 41.87 127 LEU B CA 1
ATOM 2142 C C . LEU B 1 127 ? 16.409 33.467 -8.203 1.00 41.49 127 LEU B C 1
ATOM 2143 O O . LEU B 1 127 ? 16.352 32.236 -8.230 1.00 41.18 127 LEU B O 1
ATOM 2148 N N . ILE B 1 128 ? 16.594 34.213 -9.287 1.00 40.71 128 ILE B N 1
ATOM 2149 C CA . ILE B 1 128 ? 16.790 33.626 -10.604 1.00 40.57 128 ILE B CA 1
ATOM 2150 C C . ILE B 1 128 ? 17.883 34.419 -11.309 1.00 41.78 128 ILE B C 1
ATOM 2151 O O . ILE B 1 128 ? 18.149 35.572 -10.961 1.00 40.97 128 ILE B O 1
ATOM 2156 N N . GLN B 1 129 ? 18.519 33.801 -12.295 1.00 42.65 129 GLN B N 1
ATOM 2157 C CA . GLN B 1 129 ? 19.595 34.462 -13.019 1.00 44.40 129 GLN B CA 1
ATOM 2158 C C . GLN B 1 129 ? 19.154 34.849 -14.422 1.00 43.17 129 GLN B C 1
ATOM 2159 O O . GLN B 1 129 ? 18.132 34.374 -14.910 1.00 42.65 129 GLN B O 1
ATOM 2165 N N . VAL B 1 130 ? 19.931 35.720 -15.061 1.00 42.01 130 VAL B N 1
ATOM 2166 C CA . VAL B 1 130 ? 19.637 36.143 -16.422 1.00 41.27 130 VAL B CA 1
ATOM 2167 C C . VAL B 1 130 ? 20.127 35.014 -17.326 1.00 41.03 130 VAL B C 1
ATOM 2168 O O . VAL B 1 130 ? 21.279 34.997 -17.764 1.00 40.61 130 VAL B O 1
ATOM 2172 N N . GLU B 1 131 ? 19.235 34.064 -17.575 1.00 40.00 131 GLU B N 1
ATOM 2173 C CA . GLU B 1 131 ? 19.521 32.896 -18.395 0.50 39.09 131 GLU B CA 1
ATOM 2174 C C . GLU B 1 131 ? 18.188 32.224 -18.684 1.00 39.20 131 GLU B C 1
ATOM 2175 O O . GLU B 1 131 ? 17.176 32.569 -18.078 1.00 39.32 131 GLU B O 1
ATOM 2181 N N . ASP B 1 132 ? 18.177 31.276 -19.615 1.00 38.80 132 ASP B N 1
ATOM 2182 C CA . ASP B 1 132 ? 16.944 30.563 -19.925 1.00 39.44 132 ASP B CA 1
ATOM 2183 C C . ASP B 1 132 ? 16.421 29.967 -18.621 1.00 39.98 132 ASP B C 1
ATOM 2184 O O . ASP B 1 132 ? 17.195 29.417 -17.835 1.00 39.04 132 ASP B O 1
ATOM 2189 N N . ILE B 1 133 ? 15.118 30.105 -18.385 1.00 39.37 133 ILE B N 1
ATOM 2190 C CA . ILE B 1 133 ? 14.477 29.567 -17.185 1.00 40.63 133 ILE B CA 1
ATOM 2191 C C . ILE B 1 133 ? 13.478 28.504 -17.642 1.00 40.58 133 ILE B C 1
ATOM 2192 O O . ILE B 1 133 ? 12.539 28.797 -18.379 1.00 39.68 133 ILE B O 1
ATOM 2197 N N . PRO B 1 134 ? 13.675 27.249 -17.220 1.00 41.98 134 PRO B N 1
ATOM 2198 C CA . PRO B 1 134 ? 12.747 26.198 -17.634 1.00 42.00 134 PRO B CA 1
ATOM 2199 C C . PRO B 1 134 ? 11.463 26.227 -16.811 1.00 42.30 134 PRO B C 1
ATOM 2200 O O . PRO B 1 134 ? 11.456 26.717 -15.682 1.00 42.64 134 PRO B O 1
ATOM 2204 N N . LYS B 1 135 ? 10.380 25.716 -17.390 1.00 41.90 135 LYS B N 1
ATOM 2205 C CA . LYS B 1 135 ? 9.099 25.650 -16.694 1.00 42.02 135 LYS B CA 1
ATOM 2206 C C . LYS B 1 135 ? 9.173 24.454 -15.753 1.00 40.53 135 LYS B C 1
ATOM 2207 O O . LYS B 1 135 ? 9.105 23.312 -16.199 1.00 41.75 135 LYS B O 1
ATOM 2213 N N . ASN B 1 136 ? 9.320 24.710 -14.460 1.00 38.49 136 ASN B N 1
ATOM 2214 C CA . ASN B 1 136 ? 9.410 23.623 -13.490 1.00 37.74 136 ASN B CA 1
ATOM 2215 C C . ASN B 1 136 ? 8.025 23.063 -13.188 1.00 36.86 136 ASN B C 1
ATOM 2216 O O . ASN B 1 136 ? 7.072 23.812 -12.995 1.00 36.22 136 ASN B O 1
ATOM 2221 N N . LYS B 1 137 ? 7.914 21.741 -13.150 1.00 35.76 137 LYS B N 1
ATOM 2222 C CA . LYS B 1 137 ? 6.628 21.115 -12.882 1.00 35.60 137 LYS B CA 1
ATOM 2223 C C . LYS B 1 137 ? 6.264 21.104 -11.407 1.00 33.02 137 LYS B C 1
ATOM 2224 O O . LYS B 1 137 ? 7.136 21.055 -10.533 1.00 33.64 137 LYS B O 1
ATOM 2230 N N . PRO B 1 138 ? 4.960 21.172 -11.107 1.00 30.63 138 PRO B N 1
ATOM 2231 C CA . PRO B 1 138 ? 4.511 21.161 -9.717 1.00 29.14 138 PRO B CA 1
ATOM 2232 C C . PRO B 1 138 ? 4.569 19.724 -9.211 1.00 28.50 138 PRO B C 1
ATOM 2233 O O . PRO B 1 138 ? 5.052 18.839 -9.920 1.00 28.33 138 PRO B O 1
ATOM 2237 N N . GLY B 1 139 ? 4.093 19.509 -7.989 1.00 27.54 139 GLY B N 1
ATOM 2238 C CA . GLY B 1 139 ? 4.062 18.170 -7.425 1.00 27.93 139 GLY B CA 1
ATOM 2239 C C . GLY B 1 139 ? 5.150 17.797 -6.439 1.00 28.97 139 GLY B C 1
ATOM 2240 O O . GLY B 1 139 ? 6.239 18.379 -6.428 1.00 28.61 139 GLY B O 1
ATOM 2241 N N . ARG B 1 140 ? 4.844 16.811 -5.599 1.00 29.30 140 ARG B N 1
ATOM 2242 C CA . ARG B 1 140 ? 5.793 16.319 -4.610 1.00 31.59 140 ARG B CA 1
ATOM 2243 C C . ARG B 1 140 ? 7.060 15.855 -5.305 1.00 31.62 140 ARG B C 1
ATOM 2244 O O . ARG B 1 140 ? 7.033 15.463 -6.472 1.00 32.67 140 ARG B O 1
ATOM 2252 N N . LYS B 1 141 ? 8.169 15.885 -4.581 1.00 34.62 141 LYS B N 1
ATOM 2253 C CA . LYS B 1 141 ? 9.434 15.420 -5.127 1.00 37.93 141 LYS B CA 1
ATOM 2254 C C . LYS B 1 141 ? 9.470 13.911 -4.898 1.00 40.62 141 LYS B C 1
ATOM 2255 O O . LYS B 1 141 ? 8.930 13.417 -3.909 1.00 41.33 141 LYS B O 1
ATOM 2261 N N . ARG B 1 142 ? 10.093 13.179 -5.814 1.00 44.55 142 ARG B N 1
ATOM 2262 C CA . ARG B 1 142 ? 10.183 11.730 -5.693 1.00 48.33 142 ARG B CA 1
ATOM 2263 C C . ARG B 1 142 ? 10.983 11.350 -4.445 1.00 50.33 142 ARG B C 1
ATOM 2264 O O . ARG B 1 142 ? 11.922 12.051 -4.063 1.00 50.45 142 ARG B O 1
ATOM 2272 N N . LYS B 1 143 ? 10.598 10.244 -3.811 1.00 51.82 143 LYS B N 1
ATOM 2273 C CA . LYS B 1 143 ? 11.268 9.764 -2.604 1.00 53.86 143 LYS B CA 1
ATOM 2274 C C . LYS B 1 143 ? 12.766 9.569 -2.834 1.00 54.67 143 LYS B C 1
ATOM 2275 O O . LYS B 1 143 ? 13.195 9.588 -4.007 1.00 55.47 143 LYS B O 1
#

GO terms:
  GO:0000976 transcription cis-regulatory region binding (F, IPI)
  GO:0001217 DNA-binding transcription repressor activity (F, IPI)
  GO:0032993 protein-DNA complex (C, IPI)
  GO:0000976 transcription cis-regulatory region binding (F, IMP)
  GO:0032993 protein-DNA complex (C, IMP)
  GO:0001217 DNA-binding transcription repressor activity (F, IMP)
  GO:0045892 negative regulation of DNA-templated transcription (P, IEP)
  GO:0000976 transcription cis-regulatory region binding (F, EXP)
  GO:0001217 DNA-binding transcription repressor activity (F, EXP)
  GO:0032993 protein-DNA complex (C, EXP)
  GO:0045892 negative regulation of DNA-templated transcription (P, IDA)